Protein AF-G9XGF5-F1 (afdb_monomer_lite)

Secondary structure (DSSP, 8-state):
-HHHHHHHT-S----HHHHHHHHHHHHHHHHHHHHHTT--EEE----HHHHHHHHHH-GGGGGGB--P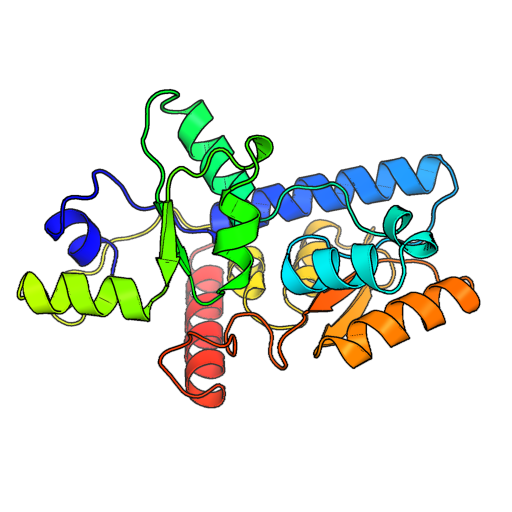PPHHHHHHHHHHHH-TT---EEEES-THHHHHHTSGGG--SEEEEHHHHHHHHHHTT--TTTSPP-PPP---HHHHHTTSTTHHHHHHHHHHGGGPPPEEEEESHHHHHHHHHHHHHHT--EEEEEESSTTSGGGSTT-SS-HHHHHHHHHHHHHHHHTT-

InterPro domains:
  IPR004108 Iron hydrogenase, large subunit, C-terminal [PF02906] (1-205)
  IPR009016 Iron hydrogenase [SSF53920] (2-212)
  IPR050340 Cytosolic Fe-S Cluster Assembly Factor [PTHR11615] (4-208)

Sequence (229 aa):
MKSALLKLGFQDVLEAALGADRTIELEAREYDERLAHGEEFMTSSCCPAYVSAVIKEKPDLFHHISSTLSPMAQVAHILKEKDPEAKIAFIGPCVAKKEEGKRPETKVDFVLTFEELMVWLDYAGINPAEESEQTLAGPSSYARGFAKAGGVAAALTAYLGQDSPPTYQTEGIQNSLKALETHVKNGDKGFLECMACEGGCINGPWTMIARPIAERALKEFVQSTAAQQ

Radius of gyration: 17.72 Å; chains: 1; bounding box: 48×37×47 Å

Organism: NCBI:txid537010

Foldseek 3Di:
DQQLVVVLPDPGDADLLQLLLVQLVQQLVQCVVCVVVVNQAAEEDQALVLLVCCVVPPVVLNVRYDPGYHSQLSVLVVVCVVPVPDAAEAEAQAPSVQVVQVDVSSNHNYYYYPVRVVVSSVVVVHDPVPGDDDDHPARALLSLQQQFWCSSLVSSCVVCPPNADDEATDEANVRQVVVSVVCVVVVHGHYYYYANHHGGRLRHPRHPDDSVVSVVVSVVVSVVSVVVD

Structure (mmCIF, N/CA/C/O backbone):
data_AF-G9XGF5-F1
#
_entry.id   AF-G9XGF5-F1
#
loop_
_atom_site.group_PDB
_atom_site.id
_atom_site.type_symbol
_atom_site.label_atom_id
_atom_site.label_alt_id
_atom_site.label_comp_id
_atom_site.label_asym_id
_atom_site.label_entity_id
_atom_site.label_seq_id
_atom_site.pdbx_PDB_ins_code
_atom_site.Cartn_x
_atom_site.Cartn_y
_atom_site.Cartn_z
_atom_site.occupancy
_atom_site.B_iso_or_equiv
_atom_site.auth_seq_id
_atom_site.auth_comp_id
_atom_site.auth_asym_id
_atom_site.auth_atom_id
_atom_site.pdbx_PDB_model_num
ATOM 1 N N . MET A 1 1 ? -11.425 7.684 15.644 1.00 90.50 1 MET A N 1
ATOM 2 C CA . MET A 1 1 ? -11.386 6.297 15.104 1.00 90.50 1 MET A CA 1
ATOM 3 C C . MET A 1 1 ? -10.728 5.289 16.051 1.00 90.50 1 MET A C 1
ATOM 5 O O . MET A 1 1 ? -11.423 4.366 16.448 1.00 90.50 1 MET A O 1
ATOM 9 N N . LYS A 1 2 ? -9.451 5.433 16.461 1.00 92.69 2 LYS A N 1
ATOM 10 C CA . LYS A 1 2 ? -8.787 4.472 17.381 1.00 92.69 2 LYS A CA 1
ATOM 11 C C . LYS A 1 2 ? -9.622 4.157 18.631 1.00 92.69 2 LYS A C 1
ATOM 13 O O . LYS A 1 2 ? -9.917 2.996 18.881 1.00 92.69 2 LYS A O 1
ATOM 18 N N . SER A 1 3 ? -10.083 5.179 19.347 1.00 95.25 3 SER A N 1
ATOM 19 C CA . SER A 1 3 ? -10.931 5.019 20.539 1.00 95.25 3 SER A CA 1
ATOM 20 C C . SER A 1 3 ? -12.229 4.247 20.275 1.00 95.25 3 SER A C 1
ATOM 22 O O . SER A 1 3 ? -12.619 3.423 21.095 1.00 95.25 3 SER A O 1
ATOM 24 N N . ALA A 1 4 ? -12.859 4.445 19.110 1.00 96.25 4 ALA A N 1
ATOM 25 C CA . ALA A 1 4 ? -14.062 3.708 18.715 1.00 96.25 4 ALA A CA 1
ATOM 26 C C . ALA A 1 4 ? -13.776 2.207 18.552 1.00 96.25 4 ALA A C 1
ATOM 28 O O . ALA A 1 4 ? -14.531 1.376 19.043 1.00 96.25 4 ALA A O 1
ATOM 29 N N . LEU A 1 5 ? -12.654 1.858 17.913 1.00 96.44 5 LEU A N 1
ATOM 30 C CA . LEU A 1 5 ? -12.223 0.468 17.743 1.00 96.44 5 LEU A CA 1
ATOM 31 C C . LEU A 1 5 ? -11.857 -0.185 19.084 1.00 96.44 5 LEU A C 1
ATOM 33 O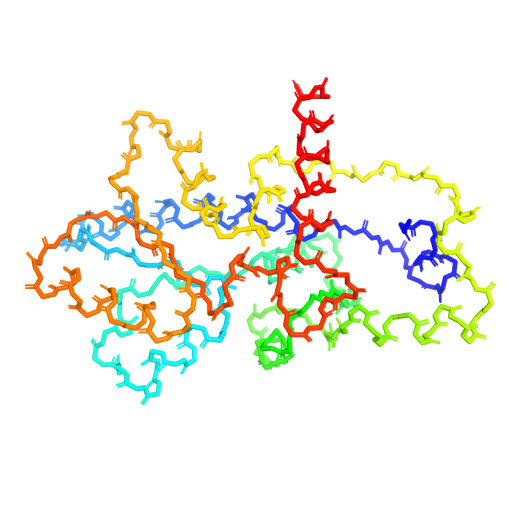 O . LEU A 1 5 ? -12.226 -1.333 19.321 1.00 96.44 5 LEU A O 1
ATOM 37 N N . LEU A 1 6 ? -11.201 0.549 19.988 1.00 95.69 6 LEU A N 1
ATOM 38 C CA . LEU A 1 6 ? -10.925 0.058 21.343 1.00 95.69 6 LEU A CA 1
ATOM 39 C C . LEU A 1 6 ? -12.226 -0.211 22.117 1.00 95.69 6 LEU A C 1
ATOM 41 O O . LEU A 1 6 ? -12.371 -1.264 22.730 1.00 95.69 6 LEU A O 1
ATOM 45 N N . LYS A 1 7 ? -13.207 0.699 22.036 1.00 96.44 7 LYS A N 1
ATOM 46 C CA . LYS A 1 7 ? -14.542 0.501 22.627 1.00 96.44 7 LYS A CA 1
ATOM 47 C C . LYS A 1 7 ? -15.304 -0.670 22.012 1.00 96.44 7 LYS A C 1
ATOM 49 O O . LYS A 1 7 ? -16.024 -1.356 22.729 1.00 96.44 7 LYS A O 1
ATOM 54 N N . LEU A 1 8 ? -15.132 -0.910 20.712 1.00 96.81 8 LEU A N 1
ATOM 55 C CA . LEU A 1 8 ? -15.726 -2.050 20.012 1.00 96.81 8 LEU A CA 1
ATOM 56 C C . LEU A 1 8 ? -15.117 -3.395 20.458 1.00 96.81 8 LEU A C 1
ATOM 58 O O . LEU A 1 8 ? -15.723 -4.439 20.233 1.00 96.81 8 LEU A O 1
ATOM 62 N N . GLY A 1 9 ? -13.950 -3.376 21.114 1.00 96.44 9 GLY A N 1
ATOM 63 C CA . GLY A 1 9 ? -13.318 -4.548 21.724 1.00 96.44 9 GLY A CA 1
ATOM 64 C C . GLY A 1 9 ? -11.951 -4.924 21.147 1.00 96.44 9 GLY A C 1
ATOM 65 O O . GLY A 1 9 ? -11.387 -5.937 21.559 1.00 96.44 9 GLY A O 1
ATOM 66 N N . PHE A 1 10 ? -11.391 -4.140 20.218 1.00 96.38 10 PHE A N 1
ATOM 67 C CA . PHE A 1 10 ? -10.007 -4.342 19.777 1.00 96.38 10 PHE A CA 1
ATOM 68 C C . PHE A 1 10 ? -9.023 -3.989 20.899 1.00 96.38 10 PHE A C 1
ATOM 70 O O . PHE A 1 10 ? -9.207 -3.003 21.609 1.00 96.38 10 PHE A O 1
ATOM 77 N N . GLN A 1 11 ? -7.953 -4.774 21.041 1.00 94.75 11 GLN A N 1
ATOM 78 C CA . GLN A 1 11 ? -6.946 -4.552 22.084 1.00 94.75 11 GLN A CA 1
ATOM 79 C C . GLN A 1 11 ? -5.964 -3.421 21.739 1.00 94.75 11 GLN A C 1
ATOM 81 O O . GLN A 1 11 ? -5.547 -2.680 22.627 1.00 94.75 11 GLN A O 1
ATOM 86 N N . ASP A 1 12 ? -5.603 -3.270 20.463 1.00 91.88 12 ASP A N 1
ATOM 87 C CA . ASP A 1 12 ? -4.798 -2.153 19.965 1.00 91.88 12 ASP A CA 1
ATOM 88 C C . ASP A 1 12 ? -5.141 -1.856 18.498 1.00 91.88 12 ASP A C 1
ATOM 90 O O . ASP A 1 12 ? -5.784 -2.650 17.808 1.00 91.88 12 ASP A O 1
ATOM 94 N N . VAL A 1 13 ? -4.720 -0.684 18.031 1.00 93.00 13 VAL A N 1
ATOM 95 C CA . VAL A 1 13 ? -4.935 -0.181 16.676 1.00 93.00 13 VAL A CA 1
ATOM 96 C C . VAL A 1 13 ? -3.654 0.480 16.190 1.00 93.00 13 VAL A C 1
ATOM 98 O O . VAL A 1 13 ? -3.174 1.445 16.801 1.00 93.00 13 VAL A O 1
ATOM 101 N N . LEU A 1 14 ? -3.148 -0.018 15.063 1.00 92.56 14 LEU A N 1
ATOM 102 C CA . LEU A 1 14 ? -2.009 0.531 14.335 1.00 92.56 14 LEU A CA 1
ATOM 103 C C . LEU A 1 14 ? -2.457 1.027 12.961 1.00 92.56 14 LEU A C 1
ATOM 105 O O . LEU A 1 14 ? -3.358 0.465 12.338 1.00 92.56 14 LEU A O 1
ATOM 109 N N . GLU A 1 15 ? -1.792 2.067 12.467 1.00 92.19 15 GLU A N 1
ATOM 110 C CA . GLU A 1 15 ? -1.985 2.524 11.095 1.00 92.19 15 GLU A CA 1
ATOM 111 C C . GLU A 1 15 ? -1.315 1.574 10.106 1.00 92.19 15 GLU A C 1
ATOM 113 O O . GLU A 1 15 ? -0.141 1.237 10.251 1.00 92.19 15 GLU A O 1
ATOM 118 N N . ALA A 1 16 ? -2.021 1.237 9.024 1.00 93.62 16 ALA A N 1
ATOM 119 C CA . ALA A 1 16 ? -1.432 0.500 7.906 1.00 93.62 16 ALA A CA 1
ATOM 120 C C . ALA A 1 16 ? -0.258 1.252 7.252 1.00 93.62 16 ALA A C 1
ATOM 122 O O . ALA A 1 16 ? 0.609 0.624 6.649 1.00 93.62 16 ALA A O 1
ATOM 123 N N . ALA A 1 17 ? -0.194 2.580 7.405 1.00 93.62 17 ALA A N 1
ATOM 124 C CA . ALA A 1 17 ? 0.929 3.388 6.941 1.00 93.62 17 ALA A CA 1
ATOM 125 C C . ALA A 1 17 ? 2.256 3.034 7.649 1.00 93.62 17 ALA A C 1
ATOM 127 O O . ALA A 1 17 ? 3.300 3.141 7.021 1.00 93.62 17 ALA A O 1
ATOM 128 N N . LEU A 1 18 ? 2.252 2.473 8.868 1.00 93.75 18 LEU A N 1
ATOM 129 C CA . LEU A 1 18 ? 3.481 1.908 9.461 1.00 93.75 18 LEU A CA 1
ATOM 130 C C . LEU A 1 18 ? 4.032 0.743 8.630 1.00 93.75 18 LEU A C 1
ATOM 132 O O . LEU A 1 18 ? 5.239 0.568 8.493 1.00 93.75 18 LEU A O 1
ATOM 136 N N . GLY A 1 19 ? 3.138 -0.052 8.041 1.00 95.44 19 GLY A N 1
ATOM 137 C CA . GLY A 1 19 ? 3.522 -1.080 7.085 1.00 95.44 19 GLY A CA 1
ATOM 138 C C . GLY A 1 19 ? 4.018 -0.499 5.762 1.00 95.44 19 GLY A C 1
ATOM 139 O O . GLY A 1 19 ? 4.831 -1.137 5.100 1.00 95.44 19 GLY A O 1
ATOM 140 N N . ALA A 1 20 ? 3.569 0.698 5.373 1.00 95.44 20 ALA A N 1
ATOM 141 C CA . ALA A 1 20 ? 4.020 1.360 4.151 1.00 95.44 20 ALA A CA 1
ATOM 142 C C . ALA A 1 20 ? 5.471 1.846 4.264 1.00 95.44 20 ALA A C 1
ATOM 144 O O . ALA A 1 20 ? 6.223 1.651 3.316 1.00 95.44 20 ALA A O 1
ATOM 145 N N . ASP A 1 21 ? 5.893 2.348 5.430 1.00 94.81 21 ASP A N 1
ATOM 146 C CA . ASP A 1 21 ? 7.309 2.652 5.699 1.00 94.81 21 ASP A CA 1
ATOM 147 C C . ASP A 1 21 ? 8.201 1.425 5.456 1.00 94.81 21 ASP A C 1
ATOM 149 O O . ASP A 1 21 ? 9.139 1.469 4.661 1.00 94.81 21 ASP A O 1
ATOM 153 N N . ARG A 1 22 ? 7.845 0.285 6.066 1.00 95.69 22 ARG A N 1
ATOM 154 C CA . ARG A 1 22 ? 8.575 -0.980 5.881 1.00 95.69 22 ARG A CA 1
ATOM 155 C C . ARG A 1 22 ? 8.483 -1.507 4.446 1.00 95.69 22 ARG A C 1
ATOM 157 O O . ARG A 1 22 ? 9.423 -2.130 3.966 1.00 95.69 22 ARG A O 1
ATOM 164 N N . THR A 1 23 ? 7.362 -1.271 3.760 1.00 97.38 23 THR A N 1
ATOM 165 C CA . THR A 1 23 ? 7.190 -1.646 2.346 1.00 97.38 23 THR A CA 1
ATOM 166 C C . THR A 1 23 ? 8.180 -0.886 1.472 1.00 97.38 23 THR A C 1
ATOM 168 O O . THR A 1 23 ? 8.856 -1.521 0.678 1.00 97.38 23 THR A O 1
ATOM 171 N N . ILE A 1 24 ? 8.316 0.433 1.643 1.00 96.00 24 ILE A N 1
ATOM 172 C CA . ILE A 1 24 ? 9.252 1.240 0.847 1.00 96.00 24 ILE A CA 1
ATOM 173 C C . ILE A 1 24 ? 10.699 0.833 1.082 1.00 96.00 24 ILE A C 1
ATOM 175 O O . ILE A 1 24 ? 11.439 0.683 0.117 1.00 96.00 24 ILE A O 1
ATOM 179 N N . GLU A 1 25 ? 11.099 0.618 2.336 1.00 95.81 25 GLU A N 1
ATOM 180 C CA . GLU A 1 25 ? 12.454 0.152 2.654 1.00 95.81 25 GLU A CA 1
ATOM 181 C C . GLU A 1 25 ? 12.784 -1.164 1.932 1.00 95.81 25 GLU A C 1
ATOM 183 O O . GLU A 1 25 ? 13.886 -1.339 1.414 1.00 95.81 25 GLU A O 1
ATOM 188 N N . LEU A 1 26 ? 11.827 -2.094 1.888 1.00 97.31 26 LEU A N 1
ATOM 189 C CA . LEU A 1 26 ? 12.012 -3.398 1.258 1.00 97.31 26 LEU A CA 1
ATOM 190 C C . LEU A 1 26 ? 11.905 -3.341 -0.271 1.00 97.31 26 LEU A C 1
ATOM 192 O O . LEU A 1 26 ? 12.730 -3.962 -0.932 1.00 97.31 26 LEU A O 1
ATOM 196 N N . GLU A 1 27 ? 10.975 -2.562 -0.833 1.00 97.00 27 GLU A N 1
ATOM 197 C CA . GLU A 1 27 ? 10.890 -2.332 -2.283 1.00 97.00 27 GLU A CA 1
ATOM 198 C C . GLU A 1 27 ? 12.162 -1.639 -2.794 1.00 97.00 27 GLU A C 1
ATOM 200 O O . GLU A 1 27 ? 12.682 -2.014 -3.838 1.00 97.00 27 GLU A O 1
ATOM 205 N N . ALA A 1 28 ? 12.715 -0.676 -2.053 1.00 96.00 28 ALA A N 1
ATOM 206 C CA . ALA A 1 28 ? 13.978 -0.032 -2.401 1.00 96.00 28 ALA A CA 1
ATOM 207 C C . ALA A 1 28 ? 15.146 -1.030 -2.442 1.00 96.00 28 ALA A C 1
ATOM 209 O O . ALA A 1 28 ? 15.876 -1.086 -3.428 1.00 96.00 28 ALA A O 1
ATOM 210 N N . ARG A 1 29 ? 15.288 -1.868 -1.406 1.00 96.81 29 ARG A N 1
ATOM 211 C CA . ARG A 1 29 ? 16.318 -2.923 -1.377 1.00 96.81 29 ARG A CA 1
ATOM 212 C C . ARG A 1 29 ? 16.145 -3.928 -2.506 1.00 96.81 29 ARG A C 1
ATOM 214 O O . ARG A 1 29 ? 17.121 -4.300 -3.144 1.00 96.81 29 ARG A O 1
ATOM 221 N N . GLU A 1 30 ? 14.911 -4.347 -2.765 1.00 97.44 30 GLU A N 1
ATOM 222 C CA . GLU A 1 30 ? 14.602 -5.252 -3.868 1.00 97.44 30 GLU A CA 1
ATOM 223 C C . GLU A 1 30 ? 14.973 -4.631 -5.221 1.00 97.44 30 GLU A C 1
ATOM 225 O O . GLU A 1 30 ? 15.515 -5.321 -6.084 1.00 97.44 30 GLU A O 1
ATOM 230 N N . TYR A 1 31 ? 14.718 -3.334 -5.409 1.00 96.06 31 TYR A N 1
ATOM 231 C CA . TYR A 1 31 ? 15.115 -2.621 -6.619 1.00 96.06 31 TYR A CA 1
ATOM 232 C C . TYR A 1 31 ? 16.640 -2.628 -6.808 1.00 96.06 31 TYR A C 1
ATOM 234 O O . TYR A 1 31 ? 17.116 -2.954 -7.894 1.00 96.06 31 TYR A O 1
ATOM 242 N N . ASP A 1 32 ? 17.406 -2.338 -5.753 1.00 95.25 32 ASP A N 1
ATOM 243 C CA . ASP A 1 32 ? 18.874 -2.362 -5.793 1.00 95.25 32 ASP A CA 1
ATOM 244 C C . ASP A 1 32 ? 19.424 -3.770 -6.080 1.00 95.25 32 ASP A C 1
ATOM 246 O O . ASP A 1 32 ? 20.358 -3.941 -6.869 1.00 95.25 32 ASP A O 1
ATOM 250 N N . GLU A 1 33 ? 18.825 -4.800 -5.477 1.00 96.25 33 GLU A N 1
ATOM 251 C CA . GLU A 1 33 ? 19.179 -6.198 -5.730 1.00 96.25 33 GLU A CA 1
ATOM 252 C C . GLU A 1 33 ? 18.909 -6.591 -7.186 1.00 96.25 33 GLU A C 1
ATOM 254 O O . GLU A 1 33 ? 19.761 -7.209 -7.825 1.00 96.25 33 GLU A O 1
ATOM 259 N N . ARG A 1 34 ? 17.759 -6.207 -7.745 1.00 95.56 34 ARG A N 1
ATOM 260 C CA . ARG A 1 34 ? 17.419 -6.439 -9.158 1.00 95.56 34 ARG A CA 1
ATOM 261 C C . ARG A 1 34 ? 18.376 -5.719 -10.098 1.00 95.56 34 ARG A C 1
ATOM 263 O O . ARG A 1 34 ? 18.889 -6.330 -11.039 1.00 95.56 34 ARG A O 1
ATOM 270 N N . LEU A 1 35 ? 18.705 -4.467 -9.787 1.00 94.06 35 LEU A N 1
ATOM 271 C CA . LEU A 1 35 ? 19.663 -3.674 -10.548 1.00 94.06 35 LEU A CA 1
ATOM 272 C C . LEU A 1 35 ? 21.036 -4.360 -10.612 1.00 94.06 35 LEU A C 1
ATOM 274 O O . LEU A 1 35 ? 21.640 -4.428 -11.683 1.00 94.06 35 LEU A O 1
ATOM 278 N N . ALA A 1 36 ? 21.503 -4.946 -9.504 1.00 94.31 36 ALA A N 1
ATOM 279 C CA . ALA A 1 36 ? 22.755 -5.707 -9.462 1.00 94.31 36 ALA A CA 1
ATOM 280 C C . ALA A 1 36 ? 22.747 -6.964 -10.359 1.00 94.31 36 ALA A C 1
ATOM 282 O O . ALA A 1 36 ? 23.810 -7.420 -10.785 1.00 94.31 36 ALA A O 1
ATOM 283 N N . HIS A 1 37 ? 21.566 -7.496 -10.686 1.00 94.81 37 HIS A N 1
ATOM 284 C CA . HIS A 1 37 ? 21.374 -8.622 -11.606 1.00 94.81 37 HIS A CA 1
ATOM 285 C C . HIS A 1 37 ? 21.035 -8.188 -13.045 1.00 94.81 37 HIS A C 1
ATOM 287 O O . HIS A 1 37 ? 20.801 -9.039 -13.903 1.00 94.81 37 HIS A O 1
ATOM 293 N N . GLY A 1 38 ? 21.053 -6.883 -13.338 1.00 93.44 38 GLY A N 1
ATOM 294 C CA . GLY A 1 38 ? 20.751 -6.333 -14.663 1.00 93.44 38 GLY A CA 1
ATOM 295 C C . GLY A 1 38 ? 19.258 -6.145 -14.949 1.00 93.44 38 GLY A C 1
ATOM 296 O O . GLY A 1 38 ? 18.889 -5.873 -16.090 1.00 93.44 38 GLY A O 1
ATOM 297 N N . GLU A 1 39 ? 18.397 -6.269 -13.938 1.00 94.00 39 GLU A N 1
ATOM 298 C CA . GLU A 1 39 ? 16.971 -5.962 -14.028 1.00 94.00 39 GLU A CA 1
ATOM 299 C C . GLU A 1 39 ? 16.731 -4.504 -13.617 1.00 94.00 39 GLU A C 1
ATOM 301 O O . GLU A 1 39 ? 16.667 -4.166 -12.439 1.00 94.00 39 GLU A O 1
ATOM 306 N N . GLU A 1 40 ? 16.609 -3.615 -14.602 1.00 94.31 40 GLU A N 1
ATOM 307 C CA . GLU A 1 40 ? 16.558 -2.163 -14.369 1.00 94.31 40 GLU A CA 1
ATOM 308 C C . GLU A 1 40 ? 15.129 -1.594 -14.300 1.00 94.31 40 GLU A C 1
ATOM 310 O O . GLU A 1 40 ? 14.956 -0.377 -14.270 1.00 94.31 40 GLU A O 1
ATOM 315 N N . PHE A 1 41 ? 14.099 -2.448 -14.309 1.00 97.81 41 PHE A N 1
ATOM 316 C CA . PHE A 1 41 ? 12.692 -2.042 -14.289 1.00 97.81 41 PHE A CA 1
ATOM 317 C C . PHE A 1 41 ? 11.871 -2.890 -13.319 1.00 97.81 41 PHE A C 1
ATOM 319 O O . PHE A 1 41 ? 11.885 -4.122 -13.393 1.00 97.81 41 PHE A O 1
ATOM 326 N N . MET A 1 42 ? 11.106 -2.223 -12.455 1.00 98.06 42 MET A N 1
ATOM 327 C CA . MET A 1 42 ? 10.246 -2.861 -11.462 1.00 98.06 42 MET A CA 1
ATOM 328 C C . MET A 1 42 ? 8.914 -2.120 -11.328 1.00 98.06 42 MET A C 1
ATOM 330 O O . MET A 1 42 ? 8.849 -0.899 -11.453 1.00 98.06 42 MET A O 1
ATOM 334 N N . THR A 1 43 ? 7.837 -2.842 -11.029 1.00 98.19 43 THR A N 1
ATOM 335 C CA . THR A 1 43 ? 6.543 -2.244 -10.679 1.00 98.19 43 THR A CA 1
ATOM 336 C C . THR A 1 43 ? 6.180 -2.507 -9.227 1.00 98.19 43 THR A C 1
ATOM 338 O O . THR A 1 43 ? 6.532 -3.557 -8.688 1.00 98.19 43 THR A O 1
ATOM 341 N N . SER A 1 44 ? 5.391 -1.618 -8.625 1.00 97.38 44 SER A N 1
ATOM 342 C CA . SER A 1 44 ? 4.868 -1.825 -7.270 1.00 97.38 44 SER A CA 1
ATOM 343 C C . SER A 1 44 ? 4.000 -3.088 -7.156 1.00 97.38 44 SER A C 1
ATOM 345 O O . SER A 1 44 ? 3.382 -3.537 -8.127 1.00 97.38 44 SER A O 1
ATOM 347 N N . SER A 1 45 ? 3.917 -3.660 -5.953 1.00 96.62 45 SER A N 1
ATOM 348 C CA . SER A 1 45 ? 3.147 -4.890 -5.673 1.00 96.62 45 SER A CA 1
ATOM 349 C C . SER A 1 45 ? 1.949 -4.676 -4.738 1.00 96.62 45 SER A C 1
ATOM 351 O O . SER A 1 45 ? 1.091 -5.548 -4.574 1.00 96.62 45 SER A O 1
ATOM 353 N N . CYS A 1 46 ? 1.854 -3.502 -4.111 1.00 95.38 46 CYS A N 1
ATOM 354 C CA . CYS A 1 46 ? 0.939 -3.265 -2.995 1.00 95.38 46 CYS A CA 1
ATOM 355 C C . CYS A 1 46 ? -0.559 -3.266 -3.367 1.00 95.38 46 CYS A C 1
ATOM 357 O O . CYS A 1 46 ? -1.407 -3.404 -2.471 1.00 95.38 46 CYS A O 1
ATOM 359 N N . CYS A 1 47 ? -0.895 -3.136 -4.659 1.00 97.56 47 CYS A N 1
ATOM 360 C CA . CYS A 1 47 ? -2.255 -3.212 -5.192 1.00 97.56 47 CYS A CA 1
ATOM 361 C C . CYS A 1 47 ? -2.598 -4.657 -5.624 1.00 97.56 47 CYS A C 1
ATOM 363 O O . CYS A 1 47 ? -2.285 -5.059 -6.748 1.00 97.56 47 CYS A O 1
ATOM 365 N N . PRO A 1 48 ? -3.312 -5.450 -4.799 1.00 96.88 48 PRO A N 1
ATOM 366 C CA . PRO A 1 48 ? -3.561 -6.866 -5.093 1.00 96.88 48 PRO A CA 1
ATOM 367 C C . PRO A 1 48 ? -4.414 -7.090 -6.347 1.00 96.88 48 PRO A C 1
ATOM 369 O O . PRO A 1 48 ? -4.293 -8.131 -6.995 1.00 96.88 48 PRO A O 1
ATOM 372 N N . ALA A 1 49 ? -5.266 -6.124 -6.706 1.00 97.56 49 ALA A N 1
ATOM 373 C CA . ALA A 1 49 ? -6.049 -6.170 -7.937 1.00 97.56 49 ALA A CA 1
ATOM 374 C C . ALA A 1 49 ? -5.156 -6.070 -9.185 1.00 97.56 49 ALA A C 1
ATOM 376 O O . ALA A 1 49 ? -5.350 -6.842 -10.119 1.00 97.56 49 ALA A O 1
ATOM 377 N N . TYR A 1 50 ? -4.155 -5.182 -9.172 1.00 98.06 50 TYR A N 1
ATOM 378 C CA . TYR A 1 50 ? -3.159 -5.079 -10.242 1.00 98.06 50 TYR A CA 1
ATOM 379 C C . TYR A 1 50 ? -2.331 -6.361 -10.352 1.00 98.06 50 TYR A C 1
ATOM 381 O O . TYR A 1 50 ? -2.299 -6.968 -11.419 1.00 98.06 50 TYR A O 1
ATOM 389 N N . VAL A 1 51 ? -1.766 -6.839 -9.237 1.00 97.69 51 VAL A N 1
ATOM 390 C CA . VAL A 1 51 ? -0.967 -8.078 -9.219 1.00 97.69 51 VAL A CA 1
ATOM 391 C C . VAL A 1 51 ? -1.768 -9.259 -9.770 1.00 97.69 51 VAL A C 1
ATOM 393 O O . VAL A 1 51 ? -1.291 -10.008 -10.619 1.00 97.69 51 VAL A O 1
ATOM 396 N N . SER A 1 52 ? -3.022 -9.405 -9.335 1.00 97.12 52 SER A N 1
ATOM 397 C CA . SER A 1 52 ? -3.895 -10.483 -9.810 1.00 97.12 52 SER A CA 1
ATOM 398 C C . SER A 1 52 ? -4.235 -10.360 -11.296 1.00 97.12 52 SER A C 1
ATOM 400 O O . SER A 1 52 ? -4.372 -11.383 -11.964 1.00 97.12 52 SER A O 1
ATOM 402 N N . ALA A 1 53 ? -4.393 -9.140 -11.815 1.00 97.88 53 ALA A N 1
ATOM 403 C CA . ALA A 1 53 ? -4.653 -8.915 -13.232 1.00 97.88 53 ALA A CA 1
ATOM 404 C C . ALA A 1 53 ? -3.427 -9.248 -14.088 1.00 97.88 53 ALA A C 1
ATOM 406 O O . ALA A 1 53 ? -3.575 -9.939 -15.088 1.00 97.88 53 ALA A O 1
ATOM 407 N N . VAL A 1 54 ? -2.215 -8.866 -13.668 1.00 98.31 54 VAL A N 1
ATOM 408 C CA . VAL A 1 54 ? -0.982 -9.236 -14.384 1.00 98.31 54 VAL A CA 1
ATOM 409 C C . VAL A 1 54 ? -0.811 -10.752 -14.424 1.00 98.31 54 VAL A C 1
ATOM 411 O O . VAL A 1 54 ? -0.611 -11.300 -15.501 1.00 98.31 54 VAL A O 1
ATOM 414 N N . ILE A 1 55 ? -0.984 -11.455 -13.298 1.00 96.94 55 ILE A N 1
ATOM 415 C CA . ILE A 1 55 ? -0.880 -12.927 -13.261 1.00 96.94 55 ILE A CA 1
ATOM 416 C C . ILE A 1 55 ? -1.858 -13.590 -14.245 1.00 96.94 55 ILE A C 1
ATOM 418 O O . ILE A 1 55 ? -1.522 -14.593 -14.870 1.00 96.94 55 ILE A O 1
ATOM 422 N N . LYS A 1 56 ? -3.076 -13.053 -14.377 1.00 97.19 56 LYS A N 1
ATOM 423 C CA . LYS A 1 56 ? -4.127 -13.636 -15.225 1.00 97.19 56 LYS A CA 1
ATOM 424 C C . LYS A 1 56 ? -3.992 -13.265 -16.698 1.00 97.19 56 LYS A C 1
ATOM 426 O O . LYS A 1 56 ? -4.240 -14.104 -17.557 1.00 97.19 56 LYS A O 1
ATOM 431 N N . GLU A 1 57 ? -3.673 -12.009 -16.984 1.00 97.81 57 GLU A N 1
ATOM 432 C CA . GLU A 1 57 ? -3.774 -11.433 -18.328 1.00 97.81 57 GLU A CA 1
ATOM 433 C C . GLU A 1 57 ? -2.411 -11.263 -19.004 1.00 97.81 57 GLU A C 1
ATOM 435 O O . GLU A 1 57 ? -2.344 -11.262 -20.233 1.00 97.81 57 GLU A O 1
ATOM 440 N N . LYS A 1 58 ? -1.335 -11.114 -18.221 1.00 97.25 58 LYS A N 1
ATOM 441 C CA . LYS A 1 58 ? 0.039 -10.830 -18.670 1.00 97.25 58 LYS A CA 1
ATOM 442 C C . LYS A 1 58 ? 1.074 -11.673 -17.895 1.00 97.25 58 LYS A C 1
ATOM 444 O O . LYS A 1 58 ? 2.019 -11.103 -17.348 1.00 97.25 58 LYS A O 1
ATOM 449 N N . PRO A 1 59 ? 0.922 -13.012 -17.818 1.00 97.38 59 PRO A N 1
ATOM 450 C CA . PRO A 1 59 ? 1.755 -13.860 -16.960 1.00 97.38 59 PRO A CA 1
ATOM 451 C C . PRO A 1 59 ? 3.255 -13.729 -17.254 1.00 97.38 59 PRO A C 1
ATOM 453 O O . PRO A 1 59 ? 4.058 -13.741 -16.325 1.00 97.38 59 PRO A O 1
ATOM 456 N N . ASP A 1 60 ? 3.631 -13.509 -18.516 1.00 97.56 60 ASP A N 1
ATOM 457 C CA . ASP A 1 60 ? 5.030 -13.332 -18.923 1.00 97.56 60 ASP A CA 1
ATOM 458 C C . ASP A 1 60 ? 5.675 -12.069 -18.325 1.00 97.56 60 ASP A C 1
ATOM 460 O O . ASP A 1 60 ? 6.893 -12.006 -18.189 1.00 97.56 60 ASP A O 1
ATOM 464 N N . LEU A 1 61 ? 4.877 -11.076 -17.915 1.00 97.62 61 LEU A N 1
ATOM 465 C CA . LEU A 1 61 ? 5.348 -9.816 -17.327 1.00 97.62 61 LEU A CA 1
ATOM 466 C C . LEU A 1 61 ? 5.336 -9.821 -15.795 1.00 97.62 61 LEU A C 1
ATOM 468 O O . LEU A 1 61 ? 5.761 -8.848 -15.176 1.00 97.62 61 LEU A O 1
ATOM 472 N N . PHE A 1 62 ? 4.872 -10.909 -15.171 1.00 96.38 62 PHE A N 1
ATOM 473 C CA . PHE A 1 62 ? 4.773 -11.027 -13.715 1.00 96.38 62 PHE A CA 1
ATOM 474 C C . PHE A 1 62 ? 6.113 -10.798 -13.005 1.00 96.38 62 PHE A C 1
ATOM 476 O O . PHE A 1 62 ? 6.137 -10.218 -11.924 1.00 96.38 62 PHE A O 1
ATOM 483 N N . HIS A 1 63 ? 7.224 -11.207 -13.622 1.00 96.19 63 HIS A N 1
ATOM 484 C CA . HIS A 1 63 ? 8.559 -11.083 -13.040 1.00 96.19 63 HIS A CA 1
ATOM 485 C C . HIS A 1 63 ? 8.997 -9.627 -12.800 1.00 96.19 63 HIS A C 1
ATOM 487 O O . HIS A 1 63 ? 9.843 -9.397 -11.946 1.00 96.19 63 HIS A O 1
ATOM 493 N N . HIS A 1 64 ? 8.388 -8.637 -13.464 1.00 97.75 64 HIS A N 1
ATOM 494 C CA . HIS A 1 64 ? 8.651 -7.215 -13.201 1.00 97.75 64 HIS A CA 1
ATOM 495 C C . HIS A 1 64 ? 7.948 -6.678 -11.949 1.00 97.75 64 HIS A C 1
ATOM 497 O O . HIS A 1 64 ? 8.257 -5.577 -11.500 1.00 97.75 64 HIS A O 1
ATOM 503 N N . ILE A 1 65 ? 6.992 -7.412 -11.376 1.00 98.00 65 ILE A N 1
ATOM 504 C CA . ILE A 1 65 ? 6.313 -6.989 -10.151 1.00 98.00 65 ILE A CA 1
ATOM 505 C C . ILE A 1 65 ? 7.238 -7.239 -8.964 1.00 98.00 65 ILE A C 1
ATOM 507 O O . ILE A 1 65 ? 7.818 -8.319 -8.843 1.00 98.00 65 ILE A O 1
ATOM 511 N N . SER A 1 66 ? 7.341 -6.253 -8.073 1.00 97.81 66 SER A N 1
ATOM 512 C CA . SER A 1 66 ? 7.965 -6.421 -6.764 1.00 97.81 66 SER A CA 1
ATOM 513 C C . SER A 1 66 ? 7.386 -7.635 -6.015 1.00 97.81 66 SER A C 1
ATOM 515 O O . SER A 1 66 ? 6.188 -7.925 -6.038 1.00 97.81 66 SER A O 1
ATOM 517 N N . SER A 1 67 ? 8.256 -8.366 -5.333 1.00 96.44 67 SER A N 1
ATOM 518 C CA . SER A 1 67 ? 7.911 -9.481 -4.450 1.00 96.44 67 SER A CA 1
ATOM 519 C C . SER A 1 67 ? 7.627 -9.026 -3.016 1.00 96.44 67 SER A C 1
ATOM 521 O O . SER A 1 67 ? 7.155 -9.815 -2.193 1.00 96.44 67 SER A O 1
ATOM 523 N N . THR A 1 68 ? 7.870 -7.748 -2.717 1.00 97.56 68 THR A N 1
ATOM 524 C CA . THR A 1 68 ? 7.647 -7.147 -1.405 1.00 97.56 68 THR A CA 1
ATOM 525 C C . THR A 1 68 ? 6.172 -7.228 -1.008 1.00 97.56 68 THR A C 1
ATOM 527 O O . THR A 1 68 ? 5.266 -7.001 -1.810 1.00 97.56 68 THR A O 1
ATOM 530 N N . LEU A 1 69 ? 5.911 -7.569 0.255 1.00 97.69 69 LEU A N 1
ATOM 531 C CA . LEU A 1 69 ? 4.555 -7.646 0.795 1.00 97.69 69 LEU A CA 1
ATOM 532 C C . LEU A 1 69 ? 3.929 -6.253 0.937 1.00 97.69 69 LEU A C 1
ATOM 534 O O . LEU A 1 69 ? 4.614 -5.282 1.250 1.00 97.69 69 LEU A O 1
ATOM 538 N N . SER A 1 70 ? 2.606 -6.167 0.777 1.00 97.62 70 SER A N 1
ATOM 539 C CA . SER A 1 70 ? 1.890 -4.892 0.865 1.00 97.62 70 SER A CA 1
ATOM 540 C C . SER A 1 70 ? 1.889 -4.293 2.282 1.00 97.62 70 SER A C 1
ATOM 542 O O . SER A 1 70 ? 2.059 -5.030 3.256 1.00 97.62 70 SER A O 1
ATOM 544 N N . PRO A 1 71 ? 1.554 -2.996 2.444 1.00 97.12 71 PRO A N 1
ATOM 545 C CA . PRO A 1 71 ? 1.482 -2.355 3.761 1.00 97.12 71 PRO A CA 1
ATOM 546 C C . PRO A 1 71 ? 0.587 -3.084 4.773 1.00 97.12 71 PRO A C 1
ATOM 548 O O . PRO A 1 71 ? 0.909 -3.145 5.956 1.00 97.12 71 PRO A O 1
ATOM 551 N N . MET A 1 72 ? -0.515 -3.688 4.306 1.00 97.69 72 MET A N 1
ATOM 552 C CA . MET A 1 72 ? -1.397 -4.520 5.134 1.00 97.69 72 MET A CA 1
ATOM 553 C C . MET A 1 72 ? -0.645 -5.714 5.732 1.00 97.69 72 MET A C 1
ATOM 555 O O . MET A 1 72 ? -0.769 -5.999 6.920 1.00 97.69 72 MET A O 1
ATOM 559 N N . ALA A 1 73 ? 0.116 -6.424 4.905 1.00 97.94 73 ALA A N 1
ATOM 560 C CA . ALA A 1 73 ? 0.884 -7.572 5.350 1.00 97.94 73 ALA A CA 1
ATOM 561 C C . ALA A 1 73 ? 2.073 -7.129 6.215 1.00 97.94 73 ALA A C 1
ATOM 563 O O . ALA A 1 73 ? 2.301 -7.701 7.274 1.00 97.94 73 ALA A O 1
ATOM 564 N N . GLN A 1 74 ? 2.786 -6.063 5.841 1.00 97.69 74 GLN A N 1
ATOM 565 C CA . GLN A 1 74 ? 3.930 -5.575 6.617 1.00 97.69 74 GLN A CA 1
ATOM 566 C C . GLN A 1 74 ? 3.545 -5.134 8.030 1.00 97.69 74 GLN A C 1
ATOM 568 O O . GLN A 1 74 ? 4.236 -5.482 8.986 1.00 97.69 74 GLN A O 1
ATOM 573 N N . VAL A 1 75 ? 2.424 -4.420 8.199 1.00 95.94 75 VAL A N 1
ATOM 574 C CA . VAL A 1 75 ? 1.960 -4.059 9.548 1.00 95.94 75 VAL A CA 1
ATOM 575 C C . VAL A 1 75 ? 1.546 -5.297 10.348 1.00 95.94 75 VAL A C 1
ATOM 577 O O . VAL A 1 75 ? 1.771 -5.340 11.556 1.00 95.94 75 VAL A O 1
ATOM 580 N N . ALA A 1 76 ? 1.018 -6.335 9.693 1.00 97.50 76 ALA A N 1
ATOM 581 C CA . ALA A 1 76 ? 0.723 -7.600 10.354 1.00 97.50 76 ALA A CA 1
ATOM 582 C C . ALA A 1 76 ? 2.001 -8.315 10.825 1.00 97.50 76 ALA A C 1
ATOM 584 O O . ALA A 1 76 ? 2.041 -8.794 11.956 1.00 97.50 76 ALA A O 1
ATOM 585 N N . HIS A 1 77 ? 3.074 -8.319 10.026 1.00 97.38 77 HIS A N 1
ATOM 586 C CA . HIS A 1 77 ? 4.388 -8.819 10.457 1.00 97.38 77 HIS A CA 1
ATOM 587 C C . HIS A 1 77 ? 4.941 -8.027 11.648 1.00 97.38 77 HIS A C 1
ATOM 589 O O . HIS A 1 77 ? 5.349 -8.635 12.633 1.00 97.38 77 HIS A O 1
ATOM 595 N N . ILE A 1 78 ? 4.857 -6.690 11.623 1.00 94.75 78 ILE A N 1
ATOM 596 C CA . ILE A 1 78 ? 5.258 -5.829 12.756 1.00 94.75 78 ILE A CA 1
ATOM 597 C C . ILE A 1 78 ? 4.474 -6.179 14.031 1.00 94.75 78 ILE A C 1
ATOM 599 O O . ILE A 1 78 ? 5.031 -6.184 15.129 1.00 94.75 78 ILE A O 1
ATOM 603 N N . LEU A 1 79 ? 3.174 -6.463 13.912 1.00 95.19 79 LEU A N 1
ATOM 604 C CA . LEU A 1 79 ? 2.350 -6.894 15.042 1.00 95.19 79 LEU A CA 1
ATOM 605 C C . LEU A 1 79 ? 2.773 -8.275 15.556 1.00 95.19 79 LEU A C 1
ATOM 607 O O . LEU A 1 79 ? 2.939 -8.439 16.761 1.00 95.19 79 LEU A O 1
ATOM 611 N N . LYS A 1 80 ? 3.011 -9.239 14.660 1.00 96.12 80 LYS A N 1
ATOM 612 C CA . LYS A 1 80 ? 3.441 -10.601 15.013 1.00 96.12 80 LYS A CA 1
ATOM 613 C C . LYS A 1 80 ? 4.836 -10.671 15.632 1.00 96.12 80 LYS A C 1
ATOM 615 O O . LYS A 1 80 ? 5.089 -11.559 16.436 1.00 96.12 80 LYS A O 1
ATOM 620 N N . GLU A 1 81 ? 5.728 -9.745 15.291 1.00 95.31 81 GLU A N 1
ATOM 621 C CA . GLU A 1 81 ? 7.037 -9.606 15.945 1.00 95.31 81 GLU A CA 1
ATOM 622 C C . GLU A 1 81 ? 6.901 -9.204 17.423 1.00 95.31 81 GLU A C 1
ATOM 624 O O . GLU A 1 81 ? 7.733 -9.587 18.244 1.00 95.31 81 GLU A O 1
ATOM 629 N N . LYS A 1 82 ? 5.848 -8.453 17.772 1.00 92.88 82 LYS A N 1
ATOM 630 C CA . LYS A 1 82 ? 5.557 -8.035 19.152 1.00 92.88 82 LYS A CA 1
ATOM 631 C C . LYS A 1 82 ? 4.733 -9.070 19.911 1.00 92.88 82 LYS A C 1
ATOM 633 O O . LYS A 1 82 ? 5.000 -9.320 21.082 1.00 92.88 82 LYS A O 1
ATOM 638 N N . ASP A 1 83 ? 3.735 -9.642 19.248 1.00 96.19 83 ASP A N 1
ATOM 639 C CA . ASP A 1 83 ? 2.853 -10.670 19.789 1.00 96.19 83 ASP A CA 1
ATOM 640 C C . ASP A 1 83 ? 2.539 -11.722 18.706 1.00 96.19 83 ASP A C 1
ATOM 642 O O . ASP A 1 83 ? 1.653 -11.520 17.865 1.00 96.19 83 ASP A O 1
ATOM 646 N N . PRO A 1 84 ? 3.251 -12.866 18.713 1.00 96.56 84 PRO A N 1
ATOM 647 C CA . PRO A 1 84 ? 3.045 -13.942 17.745 1.00 96.56 84 PRO A CA 1
ATOM 648 C C . PRO A 1 84 ? 1.621 -14.520 17.732 1.00 96.56 84 PRO A C 1
ATOM 650 O O . PRO A 1 84 ? 1.151 -14.983 16.685 1.00 96.56 84 PRO A O 1
ATOM 653 N N . GLU A 1 85 ? 0.902 -14.448 18.853 1.00 96.62 85 GLU A N 1
ATOM 654 C CA . GLU A 1 85 ? -0.438 -15.021 19.011 1.00 96.62 85 GLU A CA 1
ATOM 655 C C . GLU A 1 85 ? -1.556 -14.021 18.681 1.00 96.62 85 GLU A C 1
ATOM 657 O O . GLU A 1 85 ? -2.712 -14.423 18.526 1.00 96.62 85 GLU A O 1
ATOM 662 N N . ALA A 1 86 ? -1.225 -12.738 18.483 1.00 96.88 86 ALA A N 1
ATOM 663 C CA . ALA A 1 86 ? -2.191 -11.682 18.188 1.00 96.88 86 ALA A CA 1
ATOM 664 C C . ALA A 1 86 ? -3.099 -12.039 17.006 1.00 96.88 86 ALA A C 1
ATOM 666 O O . ALA A 1 86 ? -2.622 -12.437 15.943 1.00 96.88 86 ALA A O 1
ATOM 667 N N . LYS A 1 87 ? -4.411 -11.849 17.157 1.00 97.81 87 LYS A N 1
ATOM 668 C CA . LYS A 1 87 ? -5.364 -11.967 16.048 1.00 97.81 87 LYS A CA 1
ATOM 669 C C . LYS A 1 87 ? -5.492 -10.637 15.321 1.00 97.81 87 LYS A C 1
ATOM 671 O O . LYS A 1 87 ? -5.837 -9.629 15.931 1.00 97.81 87 LYS A O 1
ATOM 676 N N . ILE A 1 88 ? -5.200 -10.635 14.023 1.00 98.06 88 ILE A N 1
ATOM 677 C CA . ILE A 1 88 ? -5.010 -9.410 13.243 1.00 98.06 88 ILE A CA 1
ATOM 678 C C . ILE A 1 88 ? -6.174 -9.212 12.279 1.00 98.06 88 ILE A C 1
ATOM 680 O O . ILE A 1 88 ? -6.403 -10.023 11.382 1.00 98.06 88 ILE A O 1
ATOM 684 N N . ALA A 1 89 ? -6.870 -8.088 12.436 1.00 98.00 89 ALA A N 1
ATOM 685 C CA . ALA A 1 89 ? -7.869 -7.617 11.491 1.00 98.00 89 ALA A CA 1
ATOM 686 C C . ALA A 1 89 ? -7.344 -6.389 10.737 1.00 98.00 89 ALA A C 1
ATOM 688 O O . ALA A 1 89 ? -7.017 -5.371 11.346 1.00 98.00 89 ALA A O 1
ATOM 689 N N . PHE A 1 90 ? -7.288 -6.465 9.409 1.00 97.94 90 PHE A N 1
ATOM 690 C CA . PHE A 1 90 ? -7.083 -5.298 8.558 1.00 97.94 90 PHE A CA 1
ATOM 691 C C . PHE A 1 90 ? -8.428 -4.665 8.207 1.00 97.94 90 PHE A C 1
ATOM 693 O O . PHE A 1 90 ? -9.375 -5.365 7.853 1.00 97.94 90 PHE A O 1
ATOM 700 N N . ILE A 1 91 ? -8.496 -3.336 8.260 1.00 96.94 91 ILE A N 1
ATOM 701 C CA . ILE A 1 91 ? -9.692 -2.565 7.920 1.00 96.94 91 ILE A CA 1
ATOM 702 C C . ILE A 1 91 ? -9.312 -1.561 6.831 1.00 96.94 91 ILE A C 1
ATOM 704 O O . ILE A 1 91 ? -8.427 -0.731 7.040 1.00 96.94 91 ILE A O 1
ATOM 708 N N . GLY A 1 92 ? -9.961 -1.622 5.666 1.00 95.56 92 GLY A N 1
ATOM 709 C CA . GLY A 1 92 ? -9.592 -0.764 4.539 1.00 95.56 92 GLY A CA 1
ATOM 710 C C . GLY A 1 92 ? -10.636 -0.642 3.424 1.00 95.56 92 GLY A C 1
ATOM 711 O O . GLY A 1 92 ? -11.699 -1.250 3.481 1.00 95.56 92 GLY A O 1
ATOM 712 N N . PRO A 1 93 ? -10.339 0.123 2.361 1.00 94.44 93 PRO A N 1
ATOM 713 C CA . PRO A 1 93 ? -11.312 0.458 1.311 1.00 94.44 93 PRO A CA 1
ATOM 714 C C . PRO A 1 93 ? -11.402 -0.567 0.167 1.00 94.44 93 PRO A C 1
ATOM 716 O O . PRO A 1 93 ? -12.114 -0.350 -0.815 1.00 94.44 93 PRO A O 1
ATOM 719 N N . CYS A 1 94 ? -10.621 -1.649 0.210 1.00 95.19 94 CYS A N 1
ATOM 720 C CA . CYS A 1 94 ? -10.375 -2.490 -0.958 1.00 95.19 94 CYS A CA 1
ATOM 721 C C . CYS A 1 94 ? -10.896 -3.916 -0.767 1.00 95.19 94 CYS A C 1
ATOM 723 O O . CYS A 1 94 ? -10.417 -4.649 0.093 1.00 95.19 94 CYS A O 1
ATOM 725 N N . VAL A 1 95 ? -11.793 -4.358 -1.654 1.00 94.38 95 VAL A N 1
ATOM 726 C CA . VAL A 1 95 ? -12.271 -5.751 -1.672 1.00 94.38 95 VAL A CA 1
ATOM 727 C C . VAL A 1 95 ? -11.174 -6.744 -2.044 1.00 94.38 95 VAL A C 1
ATOM 729 O O . VAL A 1 95 ? -11.126 -7.840 -1.497 1.00 94.38 95 VAL A O 1
ATOM 732 N N . ALA A 1 96 ? -10.240 -6.360 -2.919 1.00 96.38 96 ALA A N 1
ATOM 733 C CA . ALA A 1 96 ? -9.155 -7.246 -3.334 1.00 96.38 96 ALA A CA 1
ATOM 734 C C . ALA A 1 96 ? -8.188 -7.577 -2.180 1.00 96.38 96 ALA A C 1
ATOM 736 O O . ALA A 1 96 ? -7.531 -8.616 -2.221 1.00 96.38 96 ALA A O 1
ATOM 737 N N . LYS A 1 97 ? -8.155 -6.761 -1.112 1.00 97.19 97 LYS A N 1
ATOM 738 C CA . LYS A 1 97 ? -7.411 -7.085 0.115 1.00 97.19 97 LYS A CA 1
ATOM 739 C C . LYS A 1 97 ? -7.978 -8.314 0.827 1.00 97.19 97 LYS A C 1
ATOM 741 O O . LYS A 1 97 ? -7.212 -9.010 1.478 1.00 97.19 97 LYS A O 1
ATOM 746 N N . LYS A 1 98 ? -9.268 -8.641 0.661 1.00 97.06 98 LYS A N 1
ATOM 747 C CA . LYS A 1 98 ? -9.848 -9.883 1.202 1.00 97.06 98 LYS A CA 1
ATOM 748 C C . LYS A 1 98 ? -9.234 -11.123 0.564 1.00 97.06 98 LYS A C 1
ATOM 750 O O . LYS A 1 98 ? -8.965 -12.087 1.266 1.00 97.06 98 LYS A O 1
ATOM 755 N N . GLU A 1 99 ? -8.987 -11.097 -0.746 1.00 96.06 99 GLU A N 1
ATOM 756 C CA . GLU A 1 99 ? -8.293 -12.197 -1.427 1.00 96.06 99 GLU A CA 1
ATOM 757 C C . GLU A 1 99 ? -6.805 -12.241 -1.069 1.00 96.06 99 GLU A C 1
ATOM 759 O O . GLU A 1 99 ? -6.251 -13.321 -0.894 1.00 96.06 99 GLU A O 1
ATOM 764 N N . GLU A 1 100 ? -6.156 -11.085 -0.913 1.00 97.31 100 GLU A N 1
ATOM 765 C CA . GLU A 1 100 ? -4.766 -11.029 -0.449 1.00 97.31 100 GLU A CA 1
ATOM 766 C C . GLU A 1 100 ? -4.612 -11.595 0.969 1.00 97.31 100 GLU A C 1
ATOM 768 O O . GLU A 1 100 ? -3.734 -12.420 1.197 1.00 97.31 100 GLU A O 1
ATOM 773 N N . GLY A 1 101 ? -5.496 -11.228 1.901 1.00 97.25 101 GLY A N 1
ATOM 774 C CA . GLY A 1 101 ? -5.456 -11.682 3.295 1.00 97.25 101 GLY A CA 1
ATOM 775 C C . GLY A 1 101 ? -5.660 -13.189 3.479 1.00 97.25 101 GLY A C 1
ATOM 776 O O . GLY A 1 101 ? -5.277 -13.730 4.507 1.00 97.25 101 GLY A O 1
ATOM 777 N N . LYS A 1 102 ? -6.198 -13.903 2.479 1.00 96.62 102 LYS A N 1
ATOM 778 C CA . LYS A 1 102 ? -6.268 -15.377 2.505 1.00 96.62 102 LYS A CA 1
ATOM 779 C C . LYS A 1 102 ? -4.896 -16.040 2.367 1.00 96.62 102 LYS A C 1
ATOM 781 O O . LYS A 1 102 ? -4.777 -17.237 2.626 1.00 96.62 102 LYS A O 1
ATOM 786 N N . ARG A 1 103 ? -3.879 -15.308 1.903 1.00 95.94 103 ARG A N 1
ATOM 787 C CA . ARG A 1 103 ? -2.552 -15.870 1.659 1.00 95.94 103 ARG A CA 1
ATOM 788 C C . ARG A 1 103 ? -1.766 -15.978 2.979 1.00 95.94 103 ARG A C 1
ATOM 790 O O . ARG A 1 103 ? -1.634 -14.964 3.676 1.00 95.94 103 ARG A O 1
ATOM 797 N N . PRO A 1 104 ? -1.235 -17.163 3.346 1.00 95.25 104 PRO A N 1
ATOM 798 C CA . PRO A 1 104 ? -0.599 -17.394 4.650 1.00 95.25 104 PRO A CA 1
ATOM 799 C C . PRO A 1 104 ? 0.589 -16.476 4.975 1.00 95.25 104 PRO A C 1
ATOM 801 O O . PRO A 1 104 ? 0.874 -16.209 6.145 1.00 95.25 104 PRO A O 1
ATOM 804 N N . GLU A 1 105 ? 1.300 -15.992 3.958 1.00 96.25 105 GLU A N 1
ATOM 805 C CA . GLU A 1 105 ? 2.437 -15.079 4.085 1.00 96.25 105 GLU A CA 1
ATOM 806 C C . GLU A 1 105 ? 2.049 -13.683 4.587 1.00 96.25 105 GLU A C 1
ATOM 808 O O . GLU A 1 105 ? 2.903 -12.979 5.122 1.00 96.25 105 GLU A O 1
ATOM 813 N N . THR A 1 106 ? 0.774 -13.291 4.482 1.00 97.00 106 THR A N 1
ATOM 814 C CA . THR A 1 106 ? 0.304 -11.977 4.956 1.00 97.00 106 THR A CA 1
ATOM 815 C C . THR A 1 106 ? 0.167 -11.889 6.469 1.00 97.00 106 THR A C 1
ATOM 817 O O . THR A 1 106 ? 0.203 -10.787 7.004 1.00 97.00 106 THR A O 1
ATOM 820 N N . LYS A 1 107 ? 0.001 -13.028 7.157 1.00 97.38 107 LYS A N 1
ATOM 821 C CA . LYS A 1 107 ? -0.241 -13.112 8.610 1.00 97.38 107 LYS A CA 1
ATOM 822 C C . LYS A 1 107 ? -1.496 -12.375 9.110 1.00 97.38 107 LYS A C 1
ATOM 824 O O . LYS A 1 107 ? -1.640 -12.199 10.316 1.00 97.38 107 LYS A O 1
ATOM 829 N N . VAL A 1 108 ? -2.400 -11.974 8.216 1.00 97.88 108 VAL A N 1
ATOM 830 C CA . VAL A 1 108 ? -3.679 -11.340 8.564 1.00 97.88 108 VAL A CA 1
ATOM 831 C C . VAL A 1 108 ? -4.733 -12.425 8.790 1.00 97.88 108 VAL A C 1
ATOM 833 O O . VAL A 1 108 ? -4.869 -13.324 7.966 1.00 97.88 108 VAL A O 1
ATOM 836 N N . ASP A 1 109 ? -5.486 -12.350 9.889 1.00 97.94 109 ASP A N 1
ATOM 837 C CA . ASP A 1 109 ? -6.570 -13.300 10.177 1.00 97.94 109 ASP A CA 1
ATOM 838 C C . ASP A 1 109 ? -7.899 -12.850 9.541 1.00 97.94 109 ASP A C 1
ATOM 840 O O . ASP A 1 109 ? -8.674 -13.678 9.061 1.00 97.94 109 ASP A O 1
ATOM 844 N N . PHE A 1 110 ? -8.170 -11.539 9.519 1.00 97.81 110 PHE A N 1
ATOM 845 C CA . PHE A 1 110 ? -9.435 -10.977 9.037 1.00 97.81 110 PHE A CA 1
ATOM 846 C C . PHE A 1 110 ? -9.228 -9.722 8.189 1.00 97.81 110 PHE A C 1
ATOM 848 O O . PHE A 1 110 ? -8.362 -8.899 8.472 1.00 97.81 110 PHE A O 1
ATOM 855 N N . VAL A 1 111 ? -10.072 -9.534 7.172 1.00 97.94 111 VAL A N 1
ATOM 856 C CA . VAL A 1 111 ? -10.096 -8.315 6.354 1.00 97.94 111 VAL A CA 1
ATOM 857 C C . VAL A 1 111 ? -11.517 -7.775 6.291 1.00 97.94 111 VAL A C 1
ATOM 859 O O . VAL A 1 111 ? -12.409 -8.445 5.768 1.00 97.94 111 VAL A O 1
ATOM 862 N N . LEU A 1 112 ? -11.704 -6.554 6.786 1.00 96.94 112 LEU A N 1
ATOM 863 C CA . LEU A 1 112 ? -12.973 -5.834 6.792 1.00 96.94 112 LEU A CA 1
ATOM 864 C C . LEU A 1 112 ? -12.914 -4.610 5.883 1.00 96.94 112 LEU A C 1
ATOM 866 O O . LEU A 1 112 ? -11.886 -3.932 5.781 1.00 96.94 112 LEU A O 1
ATOM 870 N N . THR A 1 113 ? -14.035 -4.302 5.243 1.00 96.44 113 THR A N 1
ATOM 871 C CA . THR A 1 113 ? -14.218 -3.008 4.587 1.00 96.44 113 THR A CA 1
ATOM 872 C C . THR A 1 113 ? -14.635 -1.934 5.591 1.00 96.44 113 THR A C 1
ATOM 874 O O . THR A 1 113 ? -15.086 -2.231 6.700 1.00 96.44 113 THR A O 1
ATOM 877 N N . PHE A 1 114 ? -14.511 -0.660 5.207 1.00 94.81 114 PHE A N 1
A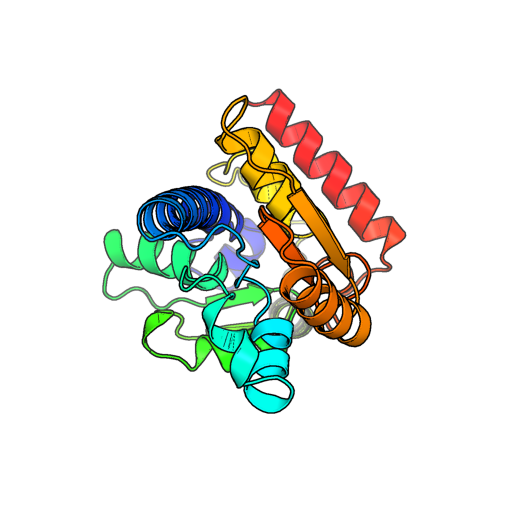TOM 878 C CA . PHE A 1 114 ? -15.043 0.436 6.022 1.00 94.81 114 PHE A CA 1
ATOM 879 C C . PHE A 1 114 ? -16.560 0.339 6.210 1.00 94.81 114 PHE A C 1
ATOM 881 O O . PHE A 1 114 ? -17.046 0.621 7.299 1.00 94.81 114 PHE A O 1
ATOM 888 N N . GLU A 1 115 ? -17.295 -0.106 5.190 1.00 92.75 115 GLU A N 1
ATOM 889 C CA . GLU A 1 115 ? -18.741 -0.319 5.290 1.00 92.75 115 GLU A CA 1
ATOM 890 C C . GLU A 1 115 ? -19.093 -1.396 6.326 1.00 92.75 115 GLU A C 1
ATOM 892 O O . GLU A 1 115 ? -19.947 -1.175 7.180 1.00 92.75 115 GLU A O 1
ATOM 897 N N . GLU A 1 116 ? -18.378 -2.526 6.323 1.00 96.00 116 GLU A N 1
ATOM 898 C CA . GLU A 1 116 ? -18.583 -3.604 7.300 1.00 96.00 116 GLU A CA 1
ATOM 899 C C . GLU A 1 116 ? -18.282 -3.147 8.732 1.00 96.00 116 GLU A C 1
ATOM 901 O O . GLU A 1 116 ? -19.034 -3.467 9.653 1.00 96.00 116 GLU A O 1
ATOM 906 N N . LEU A 1 117 ? -17.224 -2.349 8.920 1.00 96.50 117 LEU A N 1
ATOM 907 C CA . LEU A 1 117 ? -16.924 -1.746 10.218 1.00 96.50 117 LEU A CA 1
ATOM 908 C C . LEU A 1 117 ? -18.049 -0.804 10.678 1.00 96.50 117 LEU A C 1
ATOM 910 O O . LEU A 1 117 ? -18.410 -0.818 11.854 1.00 96.50 117 LEU A O 1
ATOM 914 N N . MET A 1 118 ? -18.604 0.012 9.777 1.00 94.38 118 MET A N 1
ATOM 915 C CA . MET A 1 118 ? -19.672 0.954 10.127 1.00 94.38 118 MET A CA 1
ATOM 916 C C . MET A 1 118 ? -20.925 0.241 10.638 1.00 94.38 118 MET A C 1
ATOM 918 O O . MET A 1 118 ? -21.528 0.713 11.596 1.00 94.38 118 MET A O 1
ATOM 922 N N . VAL A 1 119 ? -21.272 -0.921 10.073 1.00 95.88 119 VAL A N 1
ATOM 923 C CA . VAL A 1 119 ? -22.387 -1.747 10.569 1.00 95.88 119 VAL A CA 1
ATOM 924 C C . VAL A 1 119 ? -22.148 -2.202 12.012 1.00 95.88 119 VAL A C 1
ATOM 926 O O . VAL A 1 119 ? -23.069 -2.191 12.826 1.00 95.88 119 VAL A O 1
ATOM 929 N N . TRP A 1 120 ? -20.917 -2.588 12.360 1.00 97.25 120 TRP A N 1
ATOM 930 C CA . TRP A 1 120 ? -20.587 -3.021 13.724 1.00 97.25 120 TRP A CA 1
ATOM 931 C C . TRP A 1 120 ? -20.629 -1.870 14.726 1.00 97.25 120 TRP A C 1
ATOM 933 O O . TRP A 1 120 ? -21.112 -2.046 15.843 1.00 97.25 120 TRP A O 1
ATOM 943 N N . LEU A 1 121 ? -20.141 -0.698 14.323 1.00 97.44 121 LEU A N 1
ATOM 944 C CA . LEU A 1 121 ? -20.174 0.508 15.146 1.00 97.44 121 LEU A CA 1
ATOM 945 C C . LEU A 1 121 ? -21.611 0.972 15.404 1.00 97.44 121 LEU A C 1
ATOM 947 O O . LEU A 1 121 ? -21.945 1.265 16.549 1.00 97.44 121 LEU A O 1
ATOM 951 N N . ASP A 1 122 ? -22.461 0.969 14.373 1.00 96.88 122 ASP A N 1
ATOM 952 C CA . ASP A 1 122 ? -23.882 1.310 14.490 1.00 96.88 122 ASP A CA 1
ATOM 953 C C . ASP A 1 122 ? -24.615 0.342 15.430 1.00 96.88 122 ASP A C 1
ATOM 955 O O . ASP A 1 122 ? -25.258 0.770 16.387 1.00 96.88 122 ASP A O 1
ATOM 959 N N . TYR A 1 123 ? -24.417 -0.970 15.251 1.00 97.19 123 TYR A N 1
ATOM 960 C CA . TYR A 1 123 ? -24.986 -1.987 16.140 1.00 97.19 123 TYR A CA 1
ATOM 961 C C . TYR A 1 123 ? -24.534 -1.825 17.601 1.00 97.19 123 TYR A C 1
ATOM 963 O O . TYR A 1 123 ? -25.316 -2.043 18.527 1.00 97.19 123 TYR A O 1
ATOM 971 N N . ALA A 1 124 ? -23.278 -1.431 17.820 1.00 97.38 124 ALA A N 1
ATOM 972 C CA . ALA A 1 124 ? -22.732 -1.176 19.149 1.00 97.38 124 ALA A CA 1
ATOM 973 C C . ALA A 1 124 ? -23.129 0.198 19.728 1.00 97.38 124 ALA A C 1
ATOM 975 O O . ALA A 1 124 ? -22.792 0.486 20.877 1.00 97.38 124 ALA A O 1
ATOM 976 N N . GLY A 1 125 ? -23.814 1.053 18.959 1.00 97.38 125 GLY A N 1
ATOM 977 C CA . GLY A 1 125 ? -24.143 2.422 19.358 1.00 97.38 125 GLY A CA 1
ATOM 978 C C . GLY A 1 125 ? -22.912 3.317 19.542 1.00 97.38 125 GLY A C 1
ATOM 979 O O . GLY A 1 125 ? -22.931 4.220 20.376 1.00 97.38 125 GLY A O 1
ATOM 980 N N . ILE A 1 126 ? -21.823 3.053 18.812 1.00 97.75 126 ILE A N 1
ATOM 981 C CA . ILE A 1 126 ? -20.563 3.801 18.895 1.00 97.75 126 ILE A CA 1
ATOM 982 C C . ILE A 1 126 ? -20.486 4.774 17.719 1.00 97.75 126 ILE A C 1
ATOM 984 O O . ILE A 1 126 ? -20.348 4.355 16.572 1.00 97.75 126 ILE A O 1
ATOM 988 N N . ASN A 1 127 ? -20.489 6.079 18.000 1.00 95.81 127 ASN A N 1
ATOM 989 C CA . ASN A 1 127 ? -20.253 7.114 16.995 1.00 95.81 127 ASN A CA 1
ATOM 990 C C . ASN A 1 127 ? -18.776 7.559 17.011 1.00 95.81 127 ASN A C 1
ATOM 992 O O . ASN A 1 127 ? -18.376 8.280 17.925 1.00 95.81 127 ASN A O 1
ATOM 996 N N . PRO A 1 128 ? -17.951 7.226 15.995 1.00 92.75 128 PRO A N 1
ATOM 997 C CA . PRO A 1 128 ? -16.533 7.590 15.986 1.00 92.75 128 PRO A CA 1
ATOM 998 C C . PRO A 1 128 ? -16.242 9.092 16.041 1.00 92.75 128 PRO A C 1
ATOM 1000 O O . PRO A 1 128 ? -15.115 9.450 16.383 1.00 92.75 128 PRO A O 1
ATOM 1003 N N . ALA A 1 129 ? -17.204 9.945 15.671 1.00 92.12 129 ALA A N 1
ATOM 1004 C CA . ALA A 1 129 ? -17.068 11.400 15.714 1.00 92.12 129 ALA A CA 1
ATOM 1005 C C . ALA A 1 129 ? -17.204 11.978 17.135 1.00 92.12 129 ALA A C 1
ATOM 1007 O O . ALA A 1 129 ? -16.755 13.093 17.380 1.00 92.12 129 ALA A O 1
ATOM 1008 N N . GLU A 1 130 ? -17.804 11.228 18.062 1.00 94.50 130 GLU A N 1
ATOM 1009 C CA . GLU A 1 130 ? -17.968 11.613 19.473 1.00 94.50 130 GLU A CA 1
ATOM 1010 C C . GLU A 1 130 ? -16.845 11.063 20.363 1.00 94.50 130 GLU A C 1
ATOM 1012 O O . GLU A 1 130 ? -16.751 11.384 21.548 1.00 94.50 130 GLU A O 1
ATOM 1017 N N . GLU A 1 131 ? -15.978 10.227 19.797 1.00 93.06 131 GLU A N 1
ATOM 1018 C CA . GLU A 1 131 ? -14.884 9.602 20.519 1.00 93.06 131 GLU A CA 1
ATOM 1019 C C . GLU A 1 131 ? -13.674 10.521 20.656 1.00 93.06 131 GLU A C 1
ATOM 1021 O O . GLU A 1 131 ? -13.326 11.267 19.740 1.00 93.06 131 GLU A O 1
ATOM 1026 N N . SER A 1 132 ? -12.969 10.409 21.786 1.00 87.75 132 SER A N 1
ATOM 1027 C CA . SER A 1 132 ? -11.736 11.162 21.997 1.00 87.75 132 SER A CA 1
ATOM 1028 C C . SER A 1 132 ? -10.683 10.791 20.958 1.00 87.75 132 SER A C 1
ATOM 1030 O O . SER A 1 132 ? -10.490 9.618 20.613 1.00 87.75 132 SER A O 1
ATOM 1032 N N . GLU A 1 133 ? -9.976 11.798 20.458 1.00 83.25 133 GLU A N 1
ATOM 1033 C CA . GLU A 1 133 ? -8.850 11.569 19.571 1.00 83.25 133 GLU A CA 1
ATOM 1034 C C . GLU A 1 133 ? -7.702 10.925 20.354 1.00 83.25 133 GLU A C 1
ATOM 1036 O O . GLU A 1 133 ? -7.377 11.328 21.472 1.00 83.25 133 GLU A O 1
ATOM 1041 N N . GLN A 1 134 ? -7.106 9.888 19.772 1.00 79.25 134 GLN A N 1
ATOM 1042 C CA . GLN A 1 134 ? -5.913 9.257 20.314 1.00 79.25 134 GLN A CA 1
ATOM 1043 C C . GLN A 1 134 ? -4.798 9.331 19.293 1.00 79.25 134 GLN A C 1
ATOM 1045 O O . GLN A 1 134 ? -4.998 9.005 18.121 1.00 79.25 134 GLN A O 1
ATOM 1050 N N . THR A 1 135 ? -3.617 9.709 19.771 1.00 72.69 135 THR A N 1
ATOM 1051 C CA . THR A 1 135 ? -2.405 9.716 18.966 1.00 72.69 135 THR A CA 1
ATOM 1052 C C . THR A 1 135 ? -2.071 8.293 18.541 1.00 72.69 135 THR A C 1
ATOM 1054 O O . THR A 1 135 ? -1.940 7.383 19.363 1.00 72.69 135 THR A O 1
ATOM 1057 N N . LEU A 1 136 ? -1.930 8.101 17.237 1.00 72.44 136 LEU A N 1
ATOM 1058 C CA . LEU A 1 136 ? -1.384 6.884 16.658 1.00 72.44 136 LEU A CA 1
ATOM 1059 C C . LEU A 1 136 ? 0.138 7.039 16.550 1.00 72.44 136 LEU A C 1
ATOM 1061 O O . LEU A 1 136 ? 0.628 8.134 16.271 1.00 72.44 136 LEU A O 1
ATOM 1065 N N . ALA A 1 137 ? 0.886 5.959 16.801 1.00 67.06 137 ALA A N 1
ATOM 1066 C CA . ALA A 1 137 ? 2.327 5.946 16.563 1.00 67.06 137 ALA A CA 1
ATOM 1067 C C . ALA A 1 137 ? 2.559 6.258 15.080 1.00 67.06 137 ALA A C 1
ATOM 1069 O O . ALA A 1 137 ? 2.036 5.552 14.221 1.00 67.06 137 ALA A O 1
ATOM 1070 N N . GLY A 1 138 ? 3.230 7.380 14.822 1.00 73.38 138 GLY A N 1
ATOM 1071 C CA . GLY A 1 138 ? 3.055 8.138 13.593 1.00 73.3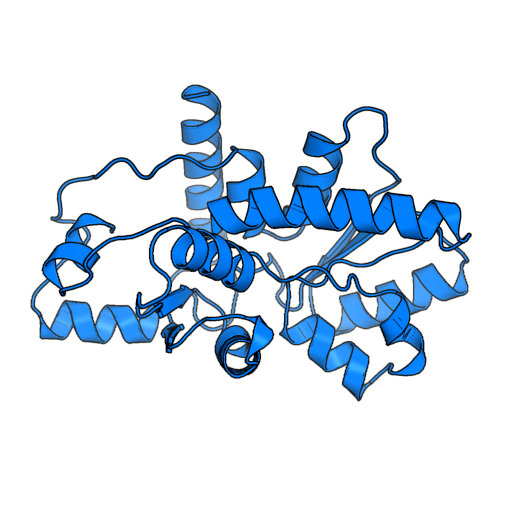8 138 GLY A CA 1
ATOM 1072 C C . GLY A 1 138 ? 4.015 7.684 12.501 1.00 73.38 138 GLY A C 1
ATOM 1073 O O . GLY A 1 138 ? 5.179 8.066 12.584 1.00 73.38 138 GLY A O 1
ATOM 1074 N N . PRO A 1 139 ? 3.574 6.907 11.501 1.00 82.50 139 PRO A N 1
ATOM 1075 C CA . PRO A 1 139 ? 4.375 6.615 10.313 1.00 82.50 139 PRO A CA 1
ATOM 1076 C C . PRO A 1 139 ? 4.918 7.892 9.669 1.00 82.50 139 PRO A C 1
ATOM 1078 O O . PRO A 1 139 ? 4.456 9.004 9.956 1.00 82.50 139 PRO A O 1
ATOM 1081 N N . SER A 1 140 ? 5.883 7.754 8.767 1.00 84.62 140 SER A N 1
ATOM 1082 C CA . SER A 1 140 ? 6.378 8.907 8.018 1.00 84.62 140 SER A CA 1
ATOM 1083 C C . SER A 1 140 ? 5.245 9.626 7.269 1.00 84.62 140 SER A C 1
ATOM 1085 O O . SER A 1 140 ? 4.214 9.046 6.898 1.00 84.62 140 SER A O 1
ATOM 1087 N N . SER A 1 141 ? 5.430 10.923 7.020 1.00 81.75 141 SER A N 1
ATOM 1088 C CA . SER A 1 141 ? 4.467 11.702 6.232 1.00 81.75 141 SER A CA 1
ATOM 1089 C C . SER A 1 141 ? 4.248 11.128 4.821 1.00 81.75 141 SER A C 1
ATOM 1091 O O . SER A 1 141 ? 3.116 11.125 4.330 1.00 81.75 141 SER A O 1
ATOM 1093 N N . TYR A 1 142 ? 5.290 10.576 4.188 1.00 84.19 142 TYR A N 1
ATOM 1094 C CA . TYR A 1 142 ? 5.191 9.962 2.862 1.00 84.19 142 TYR A CA 1
ATOM 1095 C C . TYR A 1 142 ? 4.478 8.602 2.887 1.00 84.19 142 TYR A C 1
ATOM 1097 O O . TYR A 1 142 ? 3.699 8.314 1.978 1.00 84.19 142 TYR A O 1
ATOM 1105 N N . ALA A 1 143 ? 4.620 7.811 3.954 1.00 89.19 143 ALA A N 1
ATOM 1106 C CA . ALA A 1 143 ? 3.877 6.564 4.120 1.00 89.19 143 ALA A CA 1
ATOM 1107 C C . ALA A 1 143 ? 2.360 6.773 4.230 1.00 89.19 143 ALA A C 1
ATOM 1109 O O . ALA A 1 143 ? 1.586 5.972 3.706 1.00 89.19 143 ALA A O 1
ATOM 1110 N N . ARG A 1 144 ? 1.897 7.874 4.837 1.00 90.19 144 ARG A N 1
ATOM 1111 C CA . ARG A 1 144 ? 0.464 8.234 4.822 1.00 90.19 144 ARG A CA 1
ATOM 1112 C C . ARG A 1 144 ? -0.027 8.599 3.413 1.00 90.19 144 ARG A C 1
ATOM 1114 O O . ARG A 1 144 ? -1.195 8.381 3.103 1.00 90.19 144 ARG A O 1
ATOM 1121 N N . GLY A 1 145 ? 0.861 9.070 2.535 1.00 91.50 145 GLY A N 1
ATOM 1122 C CA . GLY A 1 145 ? 0.565 9.397 1.136 1.00 91.50 145 GLY A CA 1
ATOM 1123 C C . GLY A 1 145 ? 0.244 8.196 0.235 1.00 91.50 145 GLY A C 1
ATOM 1124 O O . GLY A 1 145 ? -0.416 8.385 -0.786 1.00 91.50 145 GLY A O 1
ATOM 1125 N N . PHE A 1 146 ? 0.617 6.969 0.628 1.00 92.31 146 PHE A N 1
ATOM 1126 C CA . PHE A 1 146 ? 0.417 5.725 -0.143 1.00 92.31 146 PHE A CA 1
ATOM 1127 C C . PHE A 1 146 ? -1.005 5.498 -0.656 1.00 92.31 146 PHE A C 1
ATOM 1129 O O . PHE A 1 146 ? -1.216 4.819 -1.658 1.00 92.31 146 PHE A O 1
ATOM 1136 N N . ALA A 1 147 ? -2.005 5.991 0.075 1.00 91.50 147 ALA A N 1
ATOM 1137 C CA . ALA A 1 147 ? -3.402 5.721 -0.236 1.00 91.50 147 ALA A CA 1
ATOM 1138 C C . ALA A 1 147 ? -3.872 6.400 -1.535 1.00 91.50 147 ALA A C 1
ATOM 1140 O O . ALA A 1 147 ? -4.906 6.006 -2.080 1.00 91.50 147 ALA A O 1
ATOM 1141 N N . LYS A 1 148 ? -3.144 7.405 -2.029 1.00 94.69 148 LYS A N 1
ATOM 1142 C CA . LYS A 1 148 ? -3.431 8.098 -3.286 1.00 94.69 148 LYS A CA 1
ATOM 1143 C C . LYS A 1 148 ? -2.531 7.565 -4.401 1.00 94.69 148 LYS A C 1
ATOM 1145 O O . LYS A 1 148 ? -1.373 7.250 -4.154 1.00 94.69 148 LYS A O 1
ATOM 1150 N N . ALA A 1 149 ? -3.048 7.531 -5.628 1.00 94.25 149 ALA A N 1
ATOM 1151 C CA . ALA A 1 149 ? -2.223 7.293 -6.811 1.00 94.25 149 ALA A CA 1
ATOM 1152 C C . ALA A 1 149 ? -1.039 8.280 -6.879 1.00 94.25 149 ALA A C 1
ATOM 1154 O O . ALA A 1 149 ? -1.197 9.485 -6.652 1.00 94.25 149 ALA A O 1
ATOM 1155 N N . GLY A 1 150 ? 0.141 7.741 -7.161 1.00 94.81 150 GLY A N 1
ATOM 1156 C CA . GLY A 1 150 ? 1.422 8.438 -7.111 1.00 94.81 150 GLY A CA 1
ATOM 1157 C C . GLY A 1 150 ? 2.068 8.479 -5.727 1.00 94.81 150 GLY A C 1
ATOM 1158 O O . GLY A 1 150 ? 3.189 8.968 -5.593 1.00 94.81 150 GLY A O 1
ATOM 1159 N N . GLY A 1 151 ? 1.374 8.001 -4.692 1.00 94.56 151 GLY A N 1
ATOM 1160 C CA . GLY A 1 151 ? 1.851 8.018 -3.314 1.00 94.56 151 GLY A CA 1
ATOM 1161 C C . GLY A 1 151 ? 2.996 7.045 -3.053 1.00 94.56 151 GLY A C 1
ATOM 1162 O O . GLY A 1 151 ? 3.869 7.356 -2.248 1.00 94.56 151 GLY A O 1
ATOM 1163 N N . VAL A 1 152 ? 3.027 5.903 -3.744 1.00 96.06 152 VAL A N 1
ATOM 1164 C CA . VAL A 1 152 ? 4.091 4.895 -3.597 1.00 96.06 152 VAL A CA 1
ATOM 1165 C C . VAL A 1 152 ? 5.363 5.391 -4.273 1.00 96.06 152 VAL A C 1
ATOM 1167 O O . VAL A 1 152 ? 6.419 5.417 -3.651 1.00 96.06 152 VAL A O 1
ATOM 1170 N N . ALA A 1 153 ? 5.253 5.873 -5.513 1.00 96.06 153 ALA A N 1
ATOM 1171 C CA . ALA A 1 153 ? 6.355 6.475 -6.253 1.00 96.06 153 ALA A CA 1
ATOM 1172 C C . ALA A 1 153 ? 6.932 7.690 -5.511 1.00 96.06 153 ALA A C 1
ATOM 1174 O O . ALA A 1 153 ? 8.146 7.803 -5.365 1.00 96.06 153 ALA A O 1
ATOM 1175 N N . ALA A 1 154 ? 6.072 8.576 -4.995 1.00 95.12 154 ALA A N 1
ATOM 1176 C CA . ALA A 1 154 ? 6.513 9.729 -4.213 1.00 95.12 154 ALA A CA 1
ATOM 1177 C C . ALA A 1 154 ? 7.234 9.314 -2.923 1.00 95.12 154 ALA A C 1
ATOM 1179 O O . ALA A 1 154 ? 8.231 9.933 -2.559 1.00 95.12 154 ALA A O 1
ATOM 1180 N N . ALA A 1 155 ? 6.754 8.270 -2.244 1.00 94.56 155 ALA A N 1
ATOM 1181 C CA . ALA A 1 155 ? 7.388 7.752 -1.041 1.00 94.56 155 ALA A CA 1
ATOM 1182 C C . ALA A 1 155 ? 8.736 7.077 -1.327 1.00 94.56 155 ALA A C 1
ATOM 1184 O O . ALA A 1 155 ? 9.691 7.322 -0.595 1.00 94.56 155 ALA A O 1
ATOM 1185 N N . LEU A 1 156 ? 8.846 6.310 -2.414 1.00 94.88 156 LEU A N 1
ATOM 1186 C CA . LEU A 1 156 ? 10.110 5.726 -2.861 1.00 94.88 156 LEU A CA 1
ATOM 1187 C C . LEU A 1 156 ? 11.139 6.819 -3.185 1.00 94.88 156 LEU A C 1
ATOM 1189 O O . LEU A 1 156 ? 12.267 6.769 -2.703 1.00 94.88 156 LEU A O 1
ATOM 1193 N N . THR A 1 157 ? 10.734 7.851 -3.933 1.00 95.25 157 THR A N 1
ATOM 1194 C CA . THR A 1 157 ? 11.599 9.000 -4.236 1.00 95.25 157 THR A CA 1
ATOM 1195 C C . THR A 1 157 ? 12.000 9.767 -2.977 1.00 95.25 157 THR A C 1
ATOM 1197 O O . THR A 1 157 ? 13.154 10.168 -2.851 1.00 95.25 157 THR A O 1
ATOM 1200 N N . ALA A 1 158 ? 11.084 9.957 -2.025 1.00 93.06 158 ALA A N 1
ATOM 1201 C CA . ALA A 1 158 ? 11.401 10.603 -0.753 1.00 93.06 158 ALA A CA 1
ATOM 1202 C C . ALA A 1 158 ? 12.393 9.782 0.087 1.00 93.06 158 ALA A C 1
ATOM 1204 O O . ALA A 1 158 ? 13.261 10.366 0.731 1.00 93.06 158 ALA A O 1
ATOM 1205 N N . TYR A 1 159 ? 12.277 8.452 0.063 1.00 93.25 159 TYR A N 1
ATOM 1206 C CA . TYR A 1 159 ? 13.153 7.542 0.797 1.00 93.25 159 TYR A CA 1
ATOM 1207 C C . TYR A 1 159 ? 14.564 7.466 0.197 1.00 93.25 159 TYR A C 1
ATOM 1209 O O . TYR A 1 159 ? 15.540 7.569 0.935 1.00 93.25 159 TYR A O 1
ATOM 1217 N N . LEU A 1 160 ? 14.681 7.333 -1.130 1.00 93.19 160 LEU A N 1
ATOM 1218 C CA . LEU A 1 160 ? 15.973 7.200 -1.821 1.00 93.19 160 LEU A CA 1
ATOM 1219 C C . LEU A 1 160 ? 16.671 8.537 -2.097 1.00 93.19 160 LEU A C 1
ATOM 1221 O O . LEU A 1 160 ? 17.879 8.577 -2.321 1.00 93.19 160 LEU A O 1
ATOM 1225 N N . GLY A 1 161 ? 15.941 9.654 -2.096 1.00 93.75 161 GLY A N 1
ATOM 1226 C CA . GLY A 1 161 ? 16.516 10.972 -2.341 1.00 93.75 161 GLY A CA 1
ATOM 1227 C C . GLY A 1 161 ? 17.210 11.056 -3.704 1.00 93.75 161 GLY A C 1
ATOM 1228 O O . GLY A 1 161 ? 16.573 10.893 -4.744 1.00 93.75 161 GLY A O 1
ATOM 1229 N N . GLN A 1 162 ? 18.516 11.342 -3.706 1.00 91.19 162 GLN A N 1
ATOM 1230 C CA . GLN A 1 162 ? 19.303 11.476 -4.942 1.00 91.19 162 GLN A CA 1
ATOM 1231 C C . GLN A 1 162 ? 19.516 10.148 -5.675 1.00 91.19 162 GLN A C 1
ATOM 1233 O O . GLN A 1 162 ? 19.730 10.166 -6.884 1.00 91.19 162 GLN A O 1
ATOM 1238 N N . ASP A 1 163 ? 19.405 9.027 -4.964 1.00 92.00 163 ASP A N 1
ATOM 1239 C CA . ASP A 1 163 ? 19.572 7.687 -5.524 1.00 92.00 163 ASP A CA 1
ATOM 1240 C C . ASP A 1 163 ? 18.258 7.147 -6.121 1.00 92.00 163 ASP A C 1
ATOM 1242 O O . ASP A 1 163 ? 18.209 6.027 -6.627 1.00 92.00 163 ASP A O 1
ATOM 1246 N N . SER A 1 164 ? 17.173 7.937 -6.092 1.00 94.25 164 SER A N 1
ATOM 1247 C CA . SER A 1 164 ? 15.884 7.527 -6.650 1.00 94.25 164 SER A CA 1
ATOM 1248 C C . SER A 1 164 ? 15.997 7.281 -8.159 1.00 94.25 164 SER A C 1
ATOM 1250 O O . SER A 1 164 ? 16.391 8.189 -8.900 1.00 94.25 164 SER A O 1
ATOM 1252 N N . PRO A 1 165 ? 15.545 6.117 -8.660 1.00 94.50 165 PRO A N 1
ATOM 1253 C CA . PRO A 1 165 ? 15.417 5.908 -10.093 1.00 94.50 165 PRO A CA 1
ATOM 1254 C C . PRO A 1 165 ? 14.299 6.792 -10.674 1.00 94.50 165 PRO A C 1
ATOM 1256 O O . PRO A 1 165 ? 13.502 7.366 -9.918 1.00 94.50 165 PRO A O 1
ATOM 1259 N N . PRO A 1 166 ? 14.181 6.882 -12.014 1.00 96.88 166 PRO A N 1
ATOM 1260 C CA . PRO A 1 166 ? 12.987 7.426 -12.647 1.00 96.88 166 PRO A CA 1
ATOM 1261 C C . PRO A 1 166 ? 11.734 6.729 -12.109 1.00 96.88 166 PRO A C 1
ATOM 1263 O O . PRO A 1 166 ? 11.675 5.499 -12.063 1.00 96.88 166 PRO A O 1
ATOM 1266 N N . THR A 1 167 ? 10.737 7.510 -11.695 1.00 97.44 167 THR A N 1
ATOM 1267 C CA . THR A 1 167 ? 9.460 6.976 -11.222 1.00 97.44 167 THR A CA 1
ATOM 1268 C C . THR A 1 167 ? 8.332 7.320 -12.186 1.00 97.44 167 THR A C 1
ATOM 1270 O O . THR A 1 167 ? 8.252 8.419 -12.737 1.00 97.44 167 THR A O 1
ATOM 1273 N N . TYR A 1 168 ? 7.443 6.355 -12.386 1.00 97.62 168 TYR A N 1
ATOM 1274 C CA . TYR A 1 168 ? 6.274 6.444 -13.251 1.00 97.62 168 TYR A CA 1
ATOM 1275 C C . TYR A 1 168 ? 5.030 6.064 -12.457 1.00 97.62 168 TYR A C 1
ATOM 1277 O O . TYR A 1 168 ? 5.108 5.362 -11.449 1.00 97.62 168 TYR A O 1
ATOM 1285 N N . GLN A 1 169 ? 3.869 6.537 -12.901 1.00 96.75 169 GLN A N 1
ATOM 1286 C CA . GLN A 1 169 ? 2.615 6.360 -12.176 1.00 96.75 169 GLN A CA 1
ATOM 1287 C C . GLN A 1 169 ? 1.489 6.057 -13.156 1.00 96.75 169 GLN A C 1
ATOM 1289 O O . GLN A 1 169 ? 1.362 6.711 -14.192 1.00 96.75 169 GLN A O 1
ATOM 1294 N N . THR A 1 170 ? 0.650 5.089 -12.807 1.00 97.50 170 THR A N 1
ATOM 1295 C CA . THR A 1 170 ? -0.553 4.746 -13.562 1.00 97.50 170 THR A CA 1
ATOM 1296 C C . THR A 1 170 ? -1.698 4.392 -12.624 1.00 97.50 170 THR A C 1
ATOM 1298 O O . THR A 1 170 ? -1.523 3.784 -11.565 1.00 97.50 170 THR A O 1
ATOM 1301 N N . GLU A 1 171 ? -2.898 4.774 -13.041 1.00 96.75 171 GLU A N 1
ATOM 1302 C CA . GLU A 1 171 ? -4.141 4.511 -12.336 1.00 96.75 171 GLU A CA 1
ATOM 1303 C C . GLU A 1 171 ? -5.196 3.958 -13.294 1.00 96.75 171 GLU A C 1
ATOM 1305 O O . GLU A 1 171 ? -5.247 4.309 -14.476 1.00 96.75 171 GLU A O 1
ATOM 1310 N N . GLY A 1 172 ? -6.046 3.078 -12.770 1.00 97.25 172 GLY A N 1
ATOM 1311 C CA . GLY A 1 172 ? -6.987 2.308 -13.574 1.00 97.25 172 GLY A CA 1
ATOM 1312 C C . GLY A 1 172 ? -6.350 1.023 -14.101 1.00 97.25 172 GLY A C 1
ATOM 1313 O O . GLY A 1 172 ? -5.285 1.030 -14.713 1.00 97.25 172 GLY A O 1
ATOM 1314 N N . ILE A 1 173 ? -7.019 -0.109 -13.884 1.00 97.25 173 ILE A N 1
ATOM 1315 C CA . ILE A 1 173 ? -6.453 -1.437 -14.162 1.00 97.25 173 ILE A CA 1
ATOM 1316 C C . ILE A 1 173 ? -5.975 -1.618 -15.611 1.00 97.25 173 ILE A C 1
ATOM 1318 O O . ILE A 1 173 ? -4.872 -2.105 -15.832 1.00 97.25 173 ILE A O 1
ATOM 1322 N N . GLN A 1 174 ? -6.757 -1.162 -16.594 1.00 97.56 174 GLN A N 1
ATOM 1323 C CA . GLN A 1 174 ? -6.409 -1.288 -18.014 1.00 97.56 174 GLN A CA 1
ATOM 1324 C C . GLN A 1 174 ? -5.215 -0.406 -18.398 1.00 97.56 174 GLN A C 1
ATOM 1326 O O . GLN A 1 174 ? -4.347 -0.835 -19.158 1.00 97.56 174 GLN A O 1
ATOM 1331 N N . ASN A 1 175 ? -5.134 0.802 -17.832 1.00 97.81 175 ASN A N 1
ATOM 1332 C CA . ASN A 1 175 ? -3.988 1.685 -18.034 1.00 97.81 175 ASN A CA 1
ATOM 1333 C C . ASN A 1 175 ? -2.731 1.074 -17.419 1.00 97.81 175 ASN A C 1
ATOM 1335 O O . ASN A 1 175 ? -1.693 1.064 -18.068 1.00 97.81 175 ASN A O 1
ATOM 1339 N N . SER A 1 176 ? -2.844 0.494 -16.223 1.00 98.12 176 SER A N 1
ATOM 1340 C CA . SER A 1 176 ? -1.721 -0.122 -15.517 1.00 98.12 176 SER A CA 1
ATOM 1341 C C . SER A 1 176 ? -1.154 -1.333 -16.256 1.00 98.12 176 SER A C 1
ATOM 1343 O O . SER A 1 176 ? 0.060 -1.436 -16.415 1.00 98.12 176 SER A O 1
ATOM 1345 N N . LEU A 1 177 ? -2.013 -2.201 -16.803 1.00 98.38 177 LEU A N 1
ATOM 1346 C CA . LEU A 1 177 ? -1.570 -3.314 -17.650 1.00 98.38 177 LEU A CA 1
ATOM 1347 C C . LEU A 1 177 ? -0.876 -2.817 -18.926 1.00 98.38 177 LEU A C 1
ATOM 1349 O O . LEU A 1 177 ? 0.201 -3.296 -19.273 1.00 98.38 177 LEU A O 1
ATOM 1353 N N . LYS A 1 178 ? -1.459 -1.821 -19.602 1.00 98.31 178 LYS A N 1
ATOM 1354 C CA . LYS A 1 178 ? -0.883 -1.242 -20.821 1.00 98.31 178 LYS A CA 1
ATOM 1355 C C . LYS A 1 178 ? 0.441 -0.520 -20.555 1.00 98.31 178 LYS A C 1
ATOM 1357 O O . LYS A 1 178 ? 1.344 -0.578 -21.389 1.00 98.31 178 LYS A O 1
ATOM 1362 N N . ALA A 1 179 ? 0.557 0.174 -19.425 1.00 98.25 179 ALA A N 1
ATOM 1363 C CA . ALA A 1 179 ? 1.769 0.873 -19.018 1.00 98.25 179 ALA A CA 1
ATOM 1364 C C . ALA A 1 179 ? 2.899 -0.124 -18.756 1.00 98.25 179 ALA A C 1
ATOM 1366 O O . ALA A 1 179 ? 3.971 0.040 -19.333 1.00 98.25 179 ALA A O 1
ATOM 1367 N N . LEU A 1 180 ? 2.633 -1.192 -17.993 1.00 98.44 180 LEU A N 1
ATOM 1368 C CA . LEU A 1 180 ? 3.579 -2.292 -17.789 1.00 98.44 180 LEU A CA 1
ATOM 1369 C C . LEU A 1 180 ? 4.095 -2.832 -19.133 1.00 98.44 180 LEU A C 1
ATOM 1371 O O . LEU A 1 180 ? 5.299 -2.850 -19.365 1.00 98.44 180 LEU A O 1
ATOM 1375 N N . GLU A 1 181 ? 3.197 -3.202 -20.052 1.00 98.19 181 GLU A N 1
ATOM 1376 C CA . GLU A 1 181 ? 3.586 -3.694 -21.382 1.00 98.19 181 GLU A CA 1
ATOM 1377 C C . GLU A 1 181 ? 4.438 -2.694 -22.166 1.00 98.19 181 GLU A C 1
ATOM 1379 O O . GLU A 1 181 ? 5.415 -3.069 -22.813 1.00 98.19 181 GLU A O 1
ATOM 1384 N N . THR A 1 182 ? 4.048 -1.419 -22.136 1.00 98.31 182 THR A N 1
ATOM 1385 C CA . THR A 1 182 ? 4.705 -0.361 -22.906 1.00 98.31 182 THR A CA 1
ATOM 1386 C C . THR A 1 182 ? 6.117 -0.113 -22.393 1.00 98.31 182 THR A C 1
ATOM 1388 O O . THR A 1 182 ? 7.049 -0.103 -23.193 1.00 98.31 182 THR A O 1
ATOM 1391 N N . HIS A 1 183 ? 6.284 0.032 -21.079 1.00 98.25 183 HIS A N 1
ATOM 1392 C CA . HIS A 1 183 ? 7.585 0.280 -20.465 1.00 98.25 183 HIS A CA 1
ATOM 1393 C C . HIS A 1 183 ? 8.550 -0.888 -20.690 1.00 98.25 183 HIS A C 1
ATOM 1395 O O . HIS A 1 183 ? 9.683 -0.676 -21.121 1.00 98.25 183 HIS A O 1
ATOM 1401 N N . VAL A 1 184 ? 8.072 -2.126 -20.518 1.00 97.38 184 VAL A N 1
ATOM 1402 C CA . VAL A 1 184 ? 8.875 -3.328 -20.790 1.00 97.38 184 VAL A CA 1
ATOM 1403 C C . VAL A 1 184 ? 9.285 -3.389 -22.262 1.00 97.38 184 VAL A C 1
ATOM 1405 O O . VAL A 1 184 ? 10.453 -3.607 -22.574 1.00 97.38 184 VAL A O 1
ATOM 1408 N N . LYS A 1 185 ? 8.353 -3.141 -23.191 1.00 97.69 185 LYS A N 1
ATOM 1409 C CA . LYS A 1 185 ? 8.640 -3.152 -24.634 1.00 97.69 185 LYS A CA 1
ATOM 1410 C C . LYS A 1 185 ? 9.646 -2.076 -25.050 1.00 97.69 185 LYS A C 1
ATOM 1412 O O . LYS A 1 185 ? 10.421 -2.303 -25.978 1.00 97.69 185 LYS A O 1
ATOM 1417 N N . ASN A 1 186 ? 9.612 -0.915 -24.404 1.00 97.50 186 ASN A N 1
ATOM 1418 C CA . ASN A 1 186 ? 10.528 0.187 -24.680 1.00 97.50 186 ASN A CA 1
ATOM 1419 C C . ASN A 1 186 ? 11.919 -0.022 -24.062 1.00 97.50 186 ASN A C 1
ATOM 1421 O O . ASN A 1 186 ? 12.856 0.668 -24.459 1.00 97.50 186 ASN A O 1
ATOM 1425 N N . GLY A 1 187 ? 12.064 -0.964 -23.123 1.00 96.44 187 GLY A N 1
ATOM 1426 C CA . GLY A 1 187 ? 13.281 -1.106 -22.326 1.00 96.44 187 GLY A CA 1
ATOM 1427 C C . GLY A 1 187 ? 13.482 0.071 -21.371 1.00 96.44 187 GLY A C 1
ATOM 1428 O O . GLY A 1 187 ? 14.619 0.480 -21.131 1.00 96.44 187 GLY A O 1
ATOM 1429 N N . ASP A 1 188 ? 12.383 0.649 -20.877 1.00 96.75 188 ASP A N 1
ATOM 1430 C CA . ASP A 1 188 ? 12.437 1.739 -19.909 1.00 96.75 188 ASP A CA 1
ATOM 1431 C C . ASP A 1 188 ? 13.025 1.240 -18.585 1.00 96.75 188 ASP A C 1
ATOM 1433 O O . ASP A 1 188 ? 12.847 0.084 -18.204 1.00 96.75 188 ASP A O 1
ATOM 1437 N N . LYS A 1 189 ? 13.719 2.129 -17.875 1.00 96.81 189 LYS A N 1
ATOM 1438 C CA . LYS A 1 189 ? 14.334 1.845 -16.575 1.00 96.81 189 LYS A CA 1
ATOM 1439 C C . LYS A 1 189 ? 13.602 2.602 -15.484 1.00 96.81 189 LYS A C 1
ATOM 1441 O O . LYS A 1 189 ? 13.173 3.730 -15.715 1.00 96.81 189 LYS A O 1
ATOM 1446 N N . GLY A 1 190 ? 13.532 2.033 -14.291 1.00 97.12 190 GLY A N 1
ATOM 1447 C CA . GLY A 1 190 ? 12.994 2.690 -13.111 1.00 97.12 190 GLY A CA 1
ATOM 1448 C C . GLY A 1 190 ? 11.837 1.946 -12.463 1.00 97.12 190 GLY A C 1
ATOM 1449 O O . GLY A 1 190 ? 11.699 0.730 -12.588 1.00 97.12 190 GLY A O 1
ATOM 1450 N N . PHE A 1 191 ? 11.014 2.699 -11.740 1.00 98.25 191 PHE A N 1
ATOM 1451 C CA . PHE A 1 191 ? 9.944 2.159 -10.913 1.00 98.25 191 PHE A CA 1
ATOM 1452 C C . PHE A 1 191 ? 8.572 2.656 -11.375 1.00 98.25 191 PHE A C 1
ATOM 1454 O O . PHE A 1 191 ? 8.311 3.859 -11.384 1.00 98.25 191 PHE A O 1
ATOM 1461 N N . LEU A 1 192 ? 7.671 1.741 -11.732 1.00 98.38 192 LEU A N 1
A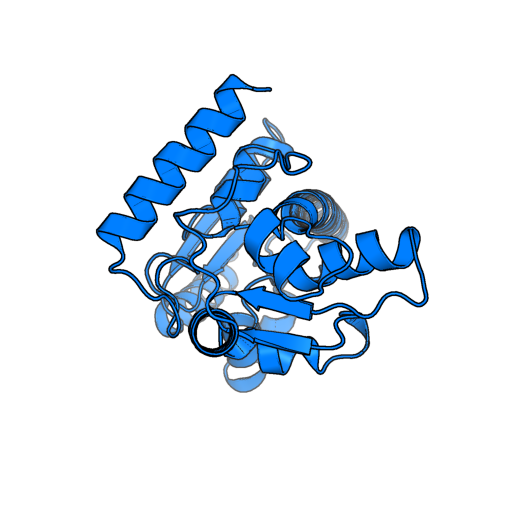TOM 1462 C CA . LEU A 1 192 ? 6.297 2.059 -12.130 1.00 98.38 192 LEU A CA 1
ATOM 1463 C C . LEU A 1 192 ? 5.311 1.725 -11.003 1.00 98.38 192 LEU A C 1
ATOM 1465 O O . LEU A 1 192 ? 5.020 0.560 -10.724 1.00 98.38 192 LEU A O 1
ATOM 1469 N N . GLU A 1 193 ? 4.717 2.750 -10.397 1.00 98.19 193 GLU A N 1
ATOM 1470 C CA . GLU A 1 193 ? 3.578 2.569 -9.502 1.00 98.19 193 GLU A CA 1
ATOM 1471 C C . GLU A 1 193 ? 2.320 2.224 -10.304 1.00 98.19 193 GLU A C 1
ATOM 1473 O O . GLU A 1 193 ? 1.853 3.030 -11.111 1.00 98.19 193 GLU A O 1
ATOM 1478 N N . CYS A 1 194 ? 1.728 1.061 -10.016 1.00 97.94 194 CYS A N 1
ATOM 1479 C CA . CYS A 1 194 ? 0.491 0.606 -10.642 1.00 97.94 194 CYS A CA 1
ATOM 1480 C C . CYS A 1 194 ? -0.672 0.511 -9.650 1.00 97.94 194 CYS A C 1
ATOM 1482 O O . CYS A 1 194 ? -0.683 -0.330 -8.748 1.00 97.94 194 CYS A O 1
ATOM 1484 N N . MET A 1 195 ? -1.712 1.315 -9.876 1.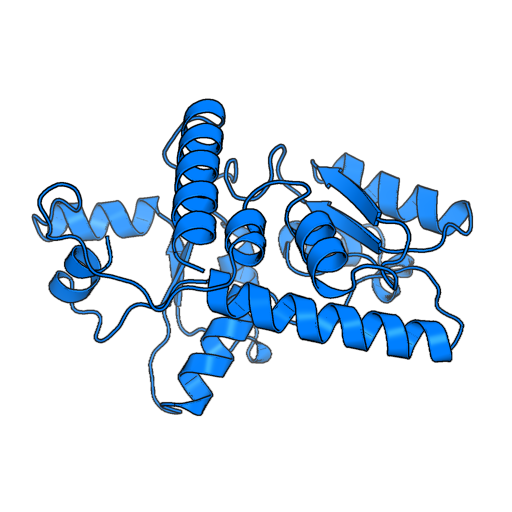00 97.06 195 MET A N 1
ATOM 1485 C CA . MET A 1 195 ? -2.959 1.270 -9.111 1.00 97.06 195 MET A CA 1
ATOM 1486 C C . MET A 1 195 ? -4.125 0.806 -9.988 1.00 97.06 195 MET A C 1
ATOM 1488 O O . MET A 1 195 ? -4.288 1.232 -11.131 1.00 97.06 195 MET A O 1
ATOM 1492 N N . ALA A 1 196 ? -4.981 -0.069 -9.453 1.00 97.25 196 ALA A N 1
ATOM 1493 C CA . ALA A 1 196 ? -6.158 -0.550 -10.181 1.00 97.25 196 ALA A CA 1
ATOM 1494 C C . ALA A 1 196 ? -7.322 0.458 -10.194 1.00 97.25 196 ALA A C 1
ATOM 1496 O O . ALA A 1 196 ? -8.116 0.453 -11.132 1.00 97.25 196 ALA A O 1
ATOM 1497 N N . CYS A 1 197 ? -7.435 1.298 -9.161 1.00 96.94 197 CYS A N 1
ATOM 1498 C CA . CYS A 1 197 ? -8.489 2.308 -9.026 1.00 96.94 197 CYS A CA 1
ATOM 1499 C C . CYS A 1 197 ? -7.954 3.686 -9.433 1.00 96.94 197 CYS A C 1
ATOM 1501 O O . CYS A 1 197 ? -6.835 4.040 -9.059 1.00 96.94 197 CYS A O 1
ATOM 1503 N N . GLU A 1 198 ? -8.757 4.469 -10.152 1.00 94.88 198 GLU A N 1
ATOM 1504 C CA . GLU A 1 198 ? -8.464 5.881 -10.433 1.00 94.88 198 GLU A CA 1
ATOM 1505 C C . GLU A 1 198 ? -8.415 6.675 -9.125 1.00 94.88 198 GLU A C 1
ATOM 1507 O O . GLU A 1 198 ? -9.333 6.573 -8.317 1.00 94.88 198 GLU A O 1
ATOM 1512 N N . GLY A 1 199 ? -7.369 7.463 -8.890 1.00 92.88 199 GLY A N 1
ATOM 1513 C CA . GLY A 1 199 ? -7.122 8.171 -7.633 1.00 92.88 199 GLY A CA 1
ATOM 1514 C C . GLY A 1 199 ? -6.483 7.314 -6.534 1.00 92.88 199 GLY A C 1
ATOM 1515 O O . GLY A 1 199 ? -6.129 7.851 -5.485 1.00 92.88 199 GLY A O 1
ATOM 1516 N N . GLY A 1 200 ? -6.284 6.012 -6.758 1.00 94.75 200 GLY A N 1
ATOM 1517 C CA . GLY A 1 200 ? -5.725 5.081 -5.777 1.00 94.75 200 GLY A CA 1
ATOM 1518 C C . GLY A 1 200 ? -6.755 4.560 -4.769 1.00 94.75 200 GLY A C 1
ATOM 1519 O O . GLY A 1 200 ? -7.965 4.588 -4.996 1.00 94.75 200 GLY A O 1
ATOM 1520 N N . CYS A 1 201 ? -6.275 4.055 -3.634 1.00 95.12 201 CYS A N 1
ATOM 1521 C CA . CYS A 1 201 ? -7.096 3.429 -2.593 1.00 95.12 201 CYS A CA 1
ATOM 1522 C C . CYS A 1 201 ? -8.156 4.366 -1.989 1.00 95.12 201 CYS A C 1
ATOM 1524 O O . CYS A 1 201 ? -9.211 3.889 -1.573 1.00 95.12 201 CYS A O 1
ATOM 1526 N N . ILE A 1 202 ? -7.912 5.682 -1.966 1.00 94.88 202 ILE A N 1
ATOM 1527 C CA . ILE A 1 202 ? -8.881 6.692 -1.495 1.00 94.88 202 ILE A CA 1
ATOM 1528 C C . ILE A 1 202 ? -10.142 6.813 -2.362 1.00 94.88 202 ILE A C 1
ATOM 1530 O O . ILE A 1 202 ? -11.102 7.464 -1.957 1.00 94.88 202 ILE A O 1
ATOM 1534 N N . ASN A 1 203 ? -10.150 6.185 -3.535 1.00 94.56 203 ASN A N 1
ATOM 1535 C CA . ASN A 1 203 ? -11.305 6.067 -4.420 1.00 94.56 203 ASN A CA 1
ATOM 1536 C C . ASN A 1 203 ? -11.550 4.590 -4.794 1.00 94.56 203 ASN A C 1
ATOM 1538 O O . ASN A 1 203 ? -11.984 4.263 -5.897 1.00 94.56 203 ASN A O 1
ATOM 1542 N N . GLY A 1 204 ? -11.200 3.678 -3.882 1.00 89.88 204 GLY A N 1
ATOM 1543 C CA . GLY A 1 204 ? -11.504 2.258 -4.012 1.00 89.88 204 GLY A CA 1
ATOM 1544 C C . GLY A 1 204 ? -13.011 1.971 -3.932 1.00 89.88 204 GLY A C 1
ATOM 1545 O O . GLY A 1 204 ? -13.780 2.804 -3.466 1.00 89.88 204 GLY A O 1
ATOM 1546 N N . PRO A 1 205 ? -13.452 0.767 -4.332 1.00 89.38 205 PRO A N 1
ATOM 1547 C CA . PRO A 1 205 ? -14.875 0.442 -4.462 1.00 89.38 205 PRO A CA 1
ATOM 1548 C C . PRO A 1 205 ? -15.674 0.455 -3.147 1.00 89.38 205 PRO A C 1
ATOM 1550 O O . PRO A 1 205 ? -16.895 0.482 -3.205 1.00 89.38 205 PRO A O 1
ATOM 1553 N N . TRP A 1 206 ? -15.009 0.420 -1.986 1.00 90.31 206 TRP A N 1
ATOM 1554 C CA . TRP A 1 206 ? -15.647 0.445 -0.661 1.00 90.31 206 TRP A CA 1
ATOM 1555 C C . TRP A 1 206 ? -15.199 1.648 0.172 1.00 90.31 206 TRP A C 1
ATOM 1557 O O . TRP A 1 206 ? -15.049 1.570 1.394 1.00 90.31 206 TRP A O 1
ATOM 1567 N N . THR A 1 207 ? -14.916 2.766 -0.493 1.00 92.12 207 THR A N 1
ATOM 1568 C CA . THR A 1 207 ? -14.822 4.059 0.180 1.00 92.12 207 THR A CA 1
ATOM 1569 C C . THR A 1 207 ? -16.226 4.601 0.432 1.00 92.12 207 THR A C 1
ATOM 1571 O O . THR A 1 207 ? -17.143 4.406 -0.358 1.00 92.12 207 THR A O 1
ATOM 1574 N N . MET A 1 208 ? -16.399 5.299 1.555 1.00 90.12 208 MET A N 1
ATOM 1575 C CA . MET A 1 208 ? -17.712 5.798 1.995 1.00 90.12 208 MET A CA 1
ATOM 1576 C C . MET A 1 208 ? -17.945 7.274 1.644 1.00 90.12 208 MET A C 1
ATOM 1578 O O . MET A 1 208 ? -18.960 7.856 2.018 1.00 90.12 208 MET A O 1
ATOM 1582 N N . ILE A 1 209 ? -16.984 7.907 0.971 1.00 92.75 209 ILE A N 1
ATOM 1583 C CA . ILE A 1 209 ? -17.000 9.334 0.644 1.00 92.75 209 ILE A CA 1
ATOM 1584 C C . ILE A 1 209 ? -16.509 9.558 -0.783 1.00 92.75 209 ILE A C 1
ATOM 1586 O O . ILE A 1 209 ? -15.722 8.777 -1.318 1.00 92.75 209 ILE A O 1
ATOM 1590 N N . ALA A 1 210 ? -16.946 10.660 -1.388 1.00 93.56 210 ALA A N 1
ATOM 1591 C CA . ALA A 1 210 ? -16.513 11.039 -2.725 1.00 93.56 210 ALA A CA 1
ATOM 1592 C C . ALA A 1 210 ? -15.012 11.381 -2.758 1.00 93.56 210 ALA A C 1
ATOM 1594 O O . ALA A 1 210 ? -14.491 12.031 -1.845 1.00 93.56 210 ALA A O 1
ATOM 1595 N N . ARG A 1 211 ? -14.344 11.030 -3.864 1.00 93.00 211 ARG A N 1
ATOM 1596 C CA . ARG A 1 211 ? -12.907 11.263 -4.088 1.00 93.00 211 ARG A CA 1
ATOM 1597 C C . ARG A 1 211 ? -12.421 12.672 -3.711 1.00 93.00 211 ARG A C 1
ATOM 1599 O O . ARG A 1 211 ? -11.444 12.741 -2.972 1.00 93.00 211 ARG A O 1
ATOM 1606 N N . PRO A 1 212 ? -13.067 13.788 -4.113 1.00 94.94 212 PRO A N 1
ATOM 1607 C CA . PRO A 1 212 ? -12.564 15.122 -3.765 1.00 94.94 212 PRO A CA 1
ATOM 1608 C C . PRO A 1 212 ? -12.516 15.385 -2.253 1.00 94.94 212 PRO A C 1
ATOM 1610 O O . PRO A 1 212 ? -11.636 16.095 -1.767 1.00 94.94 212 PRO A O 1
ATOM 1613 N N . ILE A 1 213 ? -13.447 14.794 -1.496 1.00 95.38 213 ILE A N 1
ATOM 1614 C CA . ILE A 1 213 ? -13.485 14.897 -0.033 1.00 95.38 213 ILE A CA 1
ATOM 1615 C C . ILE A 1 213 ? -12.341 14.069 0.562 1.00 95.38 213 ILE A C 1
ATOM 1617 O O . ILE A 1 213 ? -11.606 14.569 1.412 1.00 95.38 213 ILE A O 1
ATOM 1621 N N . ALA A 1 214 ? -12.148 12.839 0.072 1.00 94.31 214 ALA A N 1
ATOM 1622 C CA . ALA A 1 214 ? -11.066 11.961 0.512 1.00 94.31 214 ALA A CA 1
ATOM 1623 C C . ALA A 1 214 ? -9.677 12.553 0.220 1.00 94.31 214 ALA A C 1
ATOM 1625 O O . ALA A 1 214 ? -8.806 12.534 1.085 1.00 94.31 214 ALA A O 1
ATOM 1626 N N . GLU A 1 215 ? -9.474 13.130 -0.968 1.00 93.44 215 GLU A N 1
ATOM 1627 C CA . GLU A 1 215 ? -8.221 13.788 -1.358 1.00 93.44 215 GLU A CA 1
ATOM 1628 C C . GLU A 1 215 ? -7.895 14.980 -0.456 1.00 93.44 215 GLU A C 1
ATOM 1630 O O . GLU A 1 215 ? -6.748 15.138 -0.032 1.00 93.44 215 GLU A O 1
ATOM 1635 N N . ARG A 1 216 ? -8.897 15.809 -0.136 1.00 94.12 216 ARG A N 1
ATOM 1636 C CA . ARG A 1 216 ? -8.725 16.941 0.778 1.00 94.12 216 ARG A CA 1
ATOM 1637 C C . ARG A 1 216 ? -8.367 16.472 2.187 1.00 94.12 216 ARG A C 1
ATOM 1639 O O . ARG A 1 216 ? -7.383 16.958 2.739 1.00 94.12 216 ARG A O 1
ATOM 1646 N N . ALA A 1 217 ? -9.123 15.520 2.732 1.00 92.44 217 ALA A N 1
ATOM 1647 C CA . ALA A 1 217 ? -8.878 14.972 4.064 1.00 92.44 217 ALA A CA 1
ATOM 1648 C C . ALA A 1 217 ? -7.489 14.322 4.163 1.00 92.44 217 ALA A C 1
ATOM 1650 O O . ALA A 1 217 ? -6.759 14.564 5.121 1.00 92.44 217 ALA A O 1
ATOM 1651 N N . LEU A 1 218 ? -7.079 13.560 3.142 1.00 91.94 218 LEU A N 1
ATOM 1652 C CA . LEU A 1 218 ? -5.745 12.965 3.088 1.00 91.94 218 LEU A CA 1
ATOM 1653 C C . LEU A 1 218 ? -4.650 14.035 3.062 1.00 91.94 218 LEU A C 1
ATOM 1655 O O . LEU A 1 218 ? -3.657 13.909 3.771 1.00 91.94 218 LEU A O 1
ATOM 1659 N N . LYS A 1 219 ? -4.820 15.094 2.263 1.00 90.94 219 LYS A N 1
ATOM 1660 C CA . LYS A 1 219 ? -3.848 16.190 2.191 1.00 90.94 219 LYS A CA 1
ATOM 1661 C C . LYS A 1 219 ? -3.674 16.872 3.548 1.00 90.94 219 LYS A C 1
ATOM 1663 O O . LYS A 1 219 ? -2.539 17.076 3.968 1.00 90.94 219 LYS A O 1
ATOM 1668 N N . GLU A 1 220 ? -4.776 17.201 4.217 1.00 90.12 220 GLU A N 1
ATOM 1669 C CA . GLU A 1 220 ? -4.760 17.804 5.554 1.00 90.12 220 GLU A CA 1
ATOM 1670 C C . GLU A 1 220 ? -4.062 16.871 6.563 1.00 90.12 220 GLU A C 1
ATOM 1672 O O . GLU A 1 220 ? -3.191 17.318 7.309 1.00 90.12 220 GLU A O 1
ATOM 1677 N N . PHE A 1 221 ? -4.344 15.564 6.504 1.00 87.00 221 PHE A N 1
ATOM 1678 C CA . PHE A 1 221 ? -3.734 14.557 7.377 1.00 87.00 221 PHE A CA 1
ATOM 1679 C C . PHE A 1 221 ? -2.224 14.376 7.139 1.00 87.00 221 PHE A C 1
ATOM 1681 O O . PHE A 1 221 ? -1.434 14.324 8.082 1.00 87.00 221 PHE A O 1
ATOM 1688 N N . VAL A 1 222 ? -1.776 14.331 5.883 1.00 87.38 222 VAL A N 1
ATOM 1689 C CA . VAL A 1 222 ? -0.341 14.254 5.549 1.00 87.38 222 VAL A CA 1
ATOM 1690 C C . VAL A 1 222 ? 0.391 15.519 6.011 1.00 87.38 222 VAL A C 1
ATOM 1692 O O . VAL A 1 222 ? 1.467 15.427 6.602 1.00 87.38 222 VAL A O 1
ATOM 1695 N N . GLN A 1 223 ? -0.204 16.700 5.817 1.00 85.44 223 GLN A N 1
ATOM 1696 C CA . GLN A 1 223 ? 0.385 17.976 6.240 1.00 85.44 223 GLN A CA 1
ATOM 1697 C C . GLN A 1 223 ? 0.500 18.100 7.762 1.00 85.44 223 GLN A C 1
ATOM 1699 O O . GLN A 1 223 ? 1.537 18.544 8.253 1.00 85.44 223 GLN A O 1
ATOM 1704 N N . SER A 1 224 ? -0.518 17.674 8.518 1.00 80.75 224 SER A N 1
ATOM 1705 C CA . SER A 1 224 ? -0.452 17.686 9.984 1.00 80.75 224 SER A CA 1
ATOM 1706 C C . SER A 1 224 ? 0.627 16.745 10.520 1.00 80.75 224 SER A C 1
ATOM 1708 O O . SER A 1 224 ? 1.226 17.031 11.549 1.00 80.75 224 SER A O 1
ATOM 1710 N N . THR A 1 225 ? 0.906 15.651 9.805 1.00 73.69 225 THR A N 1
ATOM 1711 C CA . THR A 1 225 ? 1.988 14.706 10.130 1.00 73.69 225 THR A CA 1
ATOM 1712 C C . THR A 1 225 ? 3.360 15.334 9.949 1.00 73.69 225 THR A C 1
ATOM 1714 O O . THR A 1 225 ? 4.196 15.254 10.840 1.00 73.69 225 THR A O 1
ATOM 1717 N N . ALA A 1 226 ? 3.585 15.972 8.797 1.00 67.56 226 ALA A N 1
ATOM 1718 C CA . ALA A 1 226 ? 4.859 16.608 8.479 1.00 67.56 226 ALA A CA 1
ATOM 1719 C C . ALA A 1 226 ? 5.189 17.760 9.440 1.00 67.56 226 ALA A C 1
ATOM 1721 O O . ALA A 1 226 ? 6.353 18.037 9.678 1.00 67.56 226 ALA A O 1
ATOM 1722 N N . ALA A 1 227 ? 4.178 18.418 10.013 1.00 59.12 227 ALA A N 1
ATOM 1723 C CA . ALA A 1 227 ? 4.375 19.455 11.025 1.00 59.12 227 ALA A CA 1
ATOM 1724 C C . ALA A 1 227 ? 4.764 18.907 12.415 1.00 59.12 227 ALA A C 1
ATOM 1726 O O . ALA A 1 227 ? 5.127 19.689 13.292 1.00 59.12 227 ALA A O 1
ATOM 1727 N N . GLN A 1 228 ? 4.636 17.595 12.638 1.00 56.97 228 GLN A N 1
ATOM 1728 C CA . GLN A 1 228 ? 4.927 16.916 13.907 1.00 56.97 228 GLN A CA 1
ATOM 1729 C C . GLN A 1 228 ? 6.249 16.121 13.881 1.00 56.97 228 GLN A C 1
ATOM 1731 O O . GLN A 1 228 ? 6.612 15.552 14.911 1.00 56.97 228 GLN A O 1
ATOM 1736 N N . GLN A 1 229 ? 6.935 16.067 12.731 1.00 56.47 229 GLN A N 1
ATOM 1737 C CA . GLN A 1 229 ? 8.219 15.386 12.496 1.00 56.47 229 GLN A CA 1
ATOM 1738 C C . GLN A 1 229 ? 9.324 16.419 12.268 1.00 56.47 229 GLN A C 1
ATOM 1740 O O . GLN A 1 229 ? 10.444 16.181 12.770 1.00 56.47 229 GLN A O 1
#

pLDDT: mean 94.02, std 6.59, range [56.47, 98.44]